Protein AF-A0A6A3BFM0-F1 (afdb_monomer)

Organism: Hibiscus syriacus (NCBI:txid106335)

InterPro domains:
  IPR005606 Sec20 [PTHR12825] (7-257)
  IPR056173 Sec20, C-terminal [PF03908] (109-200)

Foldseek 3Di:
DVVVVVVVVVVVVLVVLVVVLVVLVVVLVVLVVCLVVDPDVVSSVVSVVVSVVSVVVSVVSVVVSVVVVVVVVVVVVVVVVVVVCCVVVCPPVNVVVVVVCPPDPNVVVVVVVVVVVVVVVVVVVVVVVVVVVVVVVVVVVVVVVVVVVVVVVVVVVVVVVVVVVVVVVVVVVVVVVVVVVVVVVVVVVVVVVVVCCVVVPVVVVCVVVVVVVVCVVVVPPVVVVVCVVVPPDDDDDDDDDDDDDDDDDDDDDDDDD

Solvent-accessible surface area (backbone atoms only — not comparable to full-atom values): 14750 Å² total; per-residue (Å²): 119,64,66,66,54,52,64,59,43,51,62,52,52,52,47,54,54,49,50,53,51,51,52,52,52,52,52,51,51,49,48,66,65,48,42,78,72,52,93,45,73,69,60,34,52,54,48,49,53,51,50,53,52,53,51,51,51,52,53,52,50,52,51,50,54,50,51,53,51,50,51,53,50,52,52,49,49,54,50,54,47,52,52,47,47,53,68,71,60,44,51,79,70,49,54,60,53,52,66,67,49,62,73,79,64,46,58,62,56,47,54,50,50,51,53,50,50,52,52,51,49,49,53,52,48,52,52,51,48,55,50,49,52,52,51,49,51,54,49,51,53,52,49,51,53,50,52,51,52,50,52,52,50,51,50,52,50,53,52,50,50,52,51,49,51,53,54,50,49,57,56,48,50,57,52,50,50,53,49,50,52,52,52,51,50,50,53,50,52,50,50,52,50,48,52,48,37,69,72,65,35,57,69,54,52,49,52,50,50,54,48,48,51,49,46,60,61,66,55,60,69,57,63,67,53,58,59,65,68,70,65,80,78,78,81,92,79,81,82,90,82,85,91,82,89,82,84,82,89,84,86,84,92,84,90,84,136

pLDDT: mean 72.41, std 16.28, range [33.81, 95.69]

Secondary structure (DSSP, 8-state):
-HHHHHHHHHHHHHHHHHHHHHHHHHHHHHHHHHGGG-S-HHHHHHHHHHHHHHHHHHHHHHHHHHHHHHHHHHHHHHHHHHHHHHHHTT-HHHHHHHHHHTSSSHHHHHHHHHHHHHHHHHHHHHHHHHHHHHHHHHHHHHHHHHHHHHHHHHHHHHHHHHHHHHHHHHHHHHHHHHHHHHHHHHHHHHHHHHHHHHHHTHHHHHHHHHHHHHHHHHTTTTHHHHHHHTTSSS-----------------------

Structure (mmCIF, N/CA/C/O backbone):
data_AF-A0A6A3BFM0-F1
#
_entry.id   AF-A0A6A3BFM0-F1
#
loop_
_atom_site.group_PDB
_atom_site.id
_atom_site.type_symbol
_atom_site.label_atom_id
_atom_site.label_alt_id
_atom_site.label_comp_id
_atom_site.label_asym_id
_atom_site.label_entity_id
_atom_site.label_seq_id
_atom_site.pdbx_PDB_ins_code
_atom_site.Cartn_x
_atom_site.Cartn_y
_atom_site.Cartn_z
_atom_site.occupancy
_atom_site.B_iso_or_equiv
_atom_site.auth_seq_id
_atom_site.auth_comp_id
_atom_site.auth_asym_id
_atom_site.auth_atom_id
_atom_site.pdbx_PDB_model_num
ATOM 1 N N . MET A 1 1 ? -31.064 -19.329 18.460 1.00 45.34 1 MET A N 1
ATOM 2 C CA . MET A 1 1 ? -29.792 -19.933 17.989 1.00 45.34 1 MET A CA 1
ATOM 3 C C . MET A 1 1 ? -29.341 -19.408 16.620 1.00 45.34 1 MET A C 1
ATOM 5 O O . MET A 1 1 ? -28.158 -19.497 16.325 1.00 45.34 1 MET A O 1
ATOM 9 N N . GLU A 1 2 ? -30.223 -18.836 15.792 1.00 49.69 2 GLU A N 1
ATOM 10 C CA . GLU A 1 2 ? -29.836 -18.266 14.486 1.00 49.69 2 GLU A CA 1
ATOM 11 C C . GLU A 1 2 ? -29.019 -16.968 14.582 1.00 49.69 2 GLU A C 1
ATOM 13 O O . GLU A 1 2 ? -28.013 -16.828 13.890 1.00 49.69 2 GL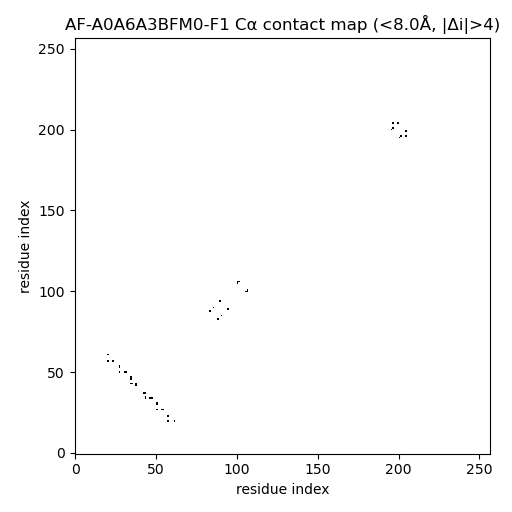U A O 1
ATOM 18 N N . GLU A 1 3 ? -29.365 -16.050 15.491 1.00 52.06 3 GLU A N 1
ATOM 19 C CA . GLU A 1 3 ? -28.641 -14.775 15.613 1.00 52.06 3 GLU A CA 1
ATOM 20 C C . GLU A 1 3 ? -27.159 -14.924 15.981 1.00 52.06 3 GLU A C 1
ATOM 22 O O . GLU A 1 3 ? -26.319 -14.171 15.493 1.00 52.06 3 GLU A O 1
ATOM 27 N N . THR A 1 4 ? -26.812 -15.887 16.838 1.00 53.50 4 THR A N 1
ATOM 28 C CA . THR A 1 4 ? -25.419 -16.135 17.238 1.00 53.50 4 THR A CA 1
ATOM 29 C C . THR A 1 4 ? -24.598 -16.716 16.087 1.00 53.50 4 THR A C 1
ATOM 31 O O . THR A 1 4 ? -23.414 -16.408 15.959 1.00 53.50 4 THR A O 1
ATOM 34 N N . LYS A 1 5 ? -25.230 -17.491 15.195 1.00 54.75 5 LYS A N 1
ATOM 35 C CA . LYS A 1 5 ? -24.604 -18.012 13.972 1.00 54.75 5 LYS A CA 1
ATOM 36 C C . LYS A 1 5 ? -24.308 -16.886 12.971 1.00 54.75 5 LYS A C 1
ATOM 38 O O . LYS A 1 5 ? -23.214 -16.855 12.414 1.00 54.75 5 LYS A O 1
ATOM 43 N N . ILE A 1 6 ? -25.232 -15.930 12.817 1.00 57.06 6 ILE A N 1
ATOM 44 C CA . ILE A 1 6 ? -25.079 -14.753 11.940 1.00 57.06 6 ILE A CA 1
ATOM 45 C C . ILE A 1 6 ? -24.033 -13.768 12.496 1.00 57.06 6 ILE A C 1
ATOM 47 O O . ILE A 1 6 ? -23.177 -13.273 11.761 1.00 57.06 6 ILE A O 1
ATOM 51 N N . LYS A 1 7 ? -24.035 -13.522 13.813 1.00 58.59 7 LYS A N 1
ATOM 52 C CA . LYS A 1 7 ? -23.045 -12.654 14.481 1.00 58.59 7 LYS A CA 1
ATOM 53 C C . LYS A 1 7 ? -21.608 -13.173 14.306 1.00 58.59 7 LYS A C 1
ATOM 55 O O . LYS A 1 7 ? -20.701 -12.369 14.118 1.00 58.59 7 LYS A O 1
ATOM 60 N N . ASN A 1 8 ? -21.409 -14.493 14.270 1.00 61.03 8 ASN A N 1
ATOM 61 C CA . ASN A 1 8 ? -20.100 -15.113 14.023 1.00 61.03 8 ASN A CA 1
ATOM 62 C C . ASN A 1 8 ? -19.710 -15.181 12.532 1.00 61.03 8 ASN A C 1
ATOM 64 O O . ASN A 1 8 ? -18.521 -15.256 12.217 1.00 61.03 8 ASN A O 1
ATOM 68 N N . SER A 1 9 ? -20.670 -15.138 11.598 1.00 69.75 9 SER A N 1
ATOM 69 C CA . SER A 1 9 ? -20.373 -15.143 10.158 1.00 69.75 9 SER A CA 1
ATOM 70 C C . SER A 1 9 ? -19.952 -13.775 9.622 1.00 69.75 9 SER A C 1
ATOM 72 O O . SER A 1 9 ? -19.162 -13.722 8.686 1.00 69.75 9 SER A O 1
ATOM 74 N N . LEU A 1 10 ? -20.418 -12.675 10.225 1.00 72.06 10 LEU A N 1
ATOM 75 C CA . LEU A 1 10 ? -20.044 -11.305 9.839 1.00 72.06 10 LEU A CA 1
ATOM 76 C C . LEU A 1 10 ? -18.526 -11.027 9.892 1.00 72.06 10 LEU A C 1
ATOM 78 O O . LEU A 1 10 ? -17.981 -10.582 8.882 1.00 72.06 10 LEU A O 1
ATOM 82 N N . PRO A 1 11 ? -17.805 -11.308 10.998 1.00 77.69 11 PRO A N 1
ATOM 83 C CA . PRO A 1 11 ? -16.360 -11.098 11.048 1.00 77.69 11 PRO A CA 1
ATOM 84 C C . PRO A 1 11 ? -15.601 -12.024 10.090 1.00 77.69 11 PRO A C 1
ATOM 86 O O . PRO A 1 11 ? -14.612 -11.599 9.501 1.00 77.69 11 PRO A O 1
ATOM 89 N N . ARG A 1 12 ? -16.089 -13.254 9.862 1.00 78.50 12 ARG A N 1
ATOM 90 C CA . ARG A 1 12 ? -15.510 -14.175 8.869 1.00 78.50 12 ARG A CA 1
ATOM 91 C C . ARG A 1 12 ? -15.682 -13.684 7.433 1.00 78.50 12 ARG A C 1
ATOM 93 O O . ARG A 1 12 ? -14.719 -13.716 6.677 1.00 78.50 12 ARG A O 1
ATOM 100 N N . LEU A 1 13 ? -16.874 -13.212 7.061 1.00 81.81 13 LEU A N 1
ATOM 101 C CA . LEU A 1 13 ? -17.112 -12.629 5.738 1.00 81.81 13 LEU A CA 1
ATOM 102 C C . LEU A 1 13 ? -16.266 -11.376 5.523 1.00 81.81 13 LEU A C 1
ATOM 104 O O . LEU A 1 13 ? -15.718 -11.187 4.443 1.00 81.81 13 LEU A O 1
ATOM 108 N N . ASN A 1 14 ? -16.144 -10.533 6.549 1.00 84.88 14 ASN A N 1
ATOM 109 C CA . ASN A 1 14 ? -15.317 -9.338 6.463 1.00 84.88 14 ASN A CA 1
ATOM 110 C C . ASN A 1 14 ? -13.828 -9.694 6.310 1.00 84.88 14 ASN A C 1
ATOM 112 O O . ASN A 1 14 ? -13.142 -9.050 5.525 1.00 84.88 14 ASN A O 1
ATOM 116 N N . GLY A 1 15 ? -13.355 -10.746 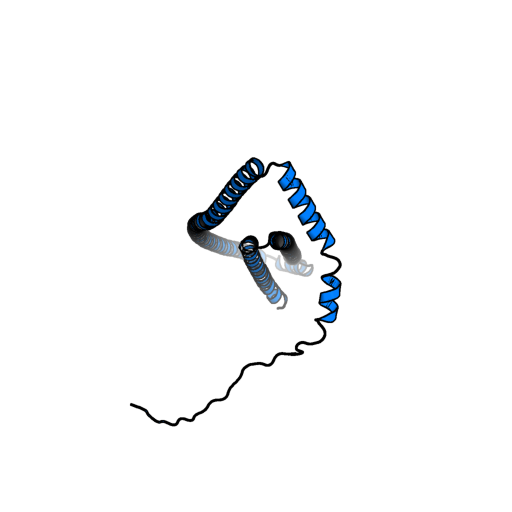6.990 1.00 83.88 15 GLY A N 1
ATOM 117 C CA . GLY A 1 15 ? -12.012 -11.303 6.794 1.00 83.88 15 GLY A CA 1
ATOM 118 C C . GLY A 1 15 ? -11.786 -11.790 5.362 1.00 83.88 15 GLY A C 1
ATOM 119 O O . GLY A 1 15 ? -10.872 -11.318 4.700 1.00 83.88 15 GLY A O 1
ATOM 120 N N . LEU A 1 16 ? -12.689 -12.619 4.826 1.00 85.62 16 LEU A N 1
ATOM 121 C CA . LEU A 1 16 ? -12.610 -13.096 3.435 1.00 85.62 16 LEU A CA 1
ATOM 122 C C . LEU A 1 16 ? -12.637 -11.952 2.409 1.00 85.62 16 LEU A C 1
ATOM 124 O O . LEU A 1 16 ? -11.912 -11.980 1.416 1.00 85.62 16 LEU A O 1
ATOM 128 N N . ALA A 1 17 ? -13.458 -10.926 2.645 1.00 83.38 17 ALA A N 1
ATOM 129 C CA . ALA A 1 17 ? -13.497 -9.741 1.793 1.00 83.38 17 ALA A CA 1
ATOM 130 C C . ALA A 1 17 ? -12.183 -8.943 1.865 1.00 83.38 17 ALA A C 1
ATOM 132 O O . ALA A 1 17 ? -11.715 -8.432 0.847 1.00 83.38 17 ALA A O 1
ATOM 133 N N . GLN A 1 18 ? -11.567 -8.849 3.046 1.00 84.69 18 GLN A N 1
ATOM 134 C CA . GLN A 1 18 ? -10.262 -8.212 3.230 1.00 84.69 18 GLN A CA 1
ATOM 135 C C . GLN A 1 18 ? -9.129 -9.009 2.572 1.00 84.69 18 GLN A C 1
ATOM 137 O O . GLN A 1 18 ? -8.278 -8.398 1.927 1.00 84.69 18 GLN A O 1
ATOM 142 N N . ASP A 1 19 ? -9.159 -10.339 2.645 1.00 87.62 19 ASP A N 1
ATOM 143 C CA . ASP A 1 19 ? -8.195 -11.220 1.977 1.00 87.62 19 ASP A CA 1
ATOM 144 C C . ASP A 1 19 ? -8.288 -11.090 0.450 1.00 87.62 19 ASP A C 1
ATOM 146 O O . ASP A 1 19 ? -7.276 -10.926 -0.234 1.00 87.62 19 ASP A O 1
ATOM 150 N N . GLY A 1 20 ? -9.510 -11.061 -0.095 1.00 83.56 20 GLY A N 1
ATOM 151 C CA . GLY A 1 20 ? -9.741 -10.811 -1.521 1.00 83.56 20 GLY A CA 1
ATOM 152 C C . GLY A 1 20 ? -9.230 -9.437 -1.971 1.00 83.56 20 GLY A C 1
ATOM 153 O O . GLY A 1 20 ? -8.596 -9.314 -3.020 1.00 83.56 20 GLY A O 1
ATOM 154 N N . LEU A 1 21 ? -9.428 -8.400 -1.151 1.00 85.50 21 LEU A N 1
ATOM 155 C CA . LEU A 1 21 ? -8.870 -7.068 -1.401 1.00 85.50 21 LEU A CA 1
ATOM 156 C C . LEU A 1 21 ? -7.337 -7.050 -1.315 1.00 85.50 21 LEU A C 1
ATOM 158 O O . LEU A 1 21 ? -6.697 -6.331 -2.084 1.00 85.50 21 LEU A O 1
ATOM 162 N N . ALA A 1 22 ? -6.734 -7.816 -0.405 1.00 84.94 22 ALA A N 1
ATOM 163 C CA . ALA A 1 22 ? -5.283 -7.945 -0.288 1.00 84.94 22 ALA A CA 1
ATOM 164 C C . ALA A 1 22 ? -4.679 -8.616 -1.530 1.00 84.94 22 ALA A C 1
ATOM 166 O O . ALA A 1 22 ? -3.709 -8.101 -2.093 1.00 84.94 22 ALA A O 1
ATOM 167 N N . LEU A 1 23 ? -5.310 -9.690 -2.014 1.00 87.19 23 LEU A N 1
ATOM 168 C CA . LEU A 1 23 ? -4.934 -10.359 -3.257 1.00 87.19 23 LEU A CA 1
ATOM 169 C C . LEU A 1 23 ? -5.019 -9.399 -4.449 1.00 87.19 23 LEU A C 1
ATOM 171 O O . LEU A 1 23 ? -4.055 -9.292 -5.206 1.00 87.19 23 LEU A O 1
ATOM 175 N N . LEU A 1 24 ? -6.108 -8.633 -4.573 1.00 85.19 24 LEU A N 1
ATOM 176 C CA . LEU A 1 24 ? -6.260 -7.619 -5.624 1.00 85.19 24 LEU A CA 1
ATOM 177 C C . LEU A 1 24 ? -5.134 -6.577 -5.608 1.00 85.19 24 LEU A C 1
ATOM 179 O O . LEU A 1 24 ? -4.591 -6.257 -6.662 1.00 85.19 24 LEU A O 1
ATOM 183 N N . ASN A 1 25 ? -4.726 -6.084 -4.433 1.00 84.44 25 ASN A N 1
ATOM 184 C CA . ASN A 1 25 ? -3.601 -5.143 -4.344 1.00 84.44 25 ASN A CA 1
ATOM 185 C C . ASN A 1 25 ? -2.274 -5.784 -4.758 1.00 84.44 25 ASN A C 1
ATOM 187 O O . ASN A 1 25 ? -1.441 -5.119 -5.367 1.00 84.44 25 ASN A O 1
ATOM 191 N N . SER A 1 26 ? -2.063 -7.059 -4.422 1.00 86.88 26 SER A N 1
ATOM 192 C CA . SER A 1 26 ? -0.851 -7.780 -4.822 1.00 86.88 26 SER A CA 1
ATOM 193 C C . SER A 1 26 ? -0.784 -7.972 -6.340 1.00 86.88 26 SER A C 1
ATOM 195 O O . SER A 1 26 ? 0.266 -7.757 -6.943 1.00 86.88 26 SER A O 1
ATOM 197 N N . LEU A 1 27 ? -1.918 -8.279 -6.981 1.00 83.12 27 LEU A N 1
ATOM 198 C CA . LEU A 1 27 ? -2.025 -8.375 -8.436 1.00 83.12 27 LEU A CA 1
ATOM 199 C C . LEU A 1 27 ? -1.795 -7.017 -9.097 1.00 83.12 27 LEU A C 1
ATOM 201 O O . LEU A 1 27 ? -1.065 -6.923 -10.077 1.00 83.12 27 LEU A O 1
ATOM 205 N N . GLN A 1 28 ? -2.380 -5.964 -8.526 1.00 83.81 28 GLN A N 1
ATOM 206 C CA . GLN A 1 28 ? -2.189 -4.596 -8.985 1.00 83.81 28 GLN A CA 1
ATOM 207 C C . GLN A 1 28 ? -0.714 -4.179 -8.902 1.00 83.81 28 GLN A C 1
ATOM 209 O O . GLN A 1 28 ? -0.193 -3.589 -9.842 1.00 83.81 28 GLN A O 1
ATOM 214 N N . PHE A 1 29 ? -0.029 -4.528 -7.811 1.00 82.19 29 PHE A N 1
ATOM 215 C CA . PHE A 1 29 ? 1.401 -4.277 -7.646 1.00 82.19 29 PHE A CA 1
ATOM 216 C C . PHE A 1 29 ? 2.246 -5.063 -8.653 1.00 82.19 29 PHE A C 1
ATOM 218 O O . PHE A 1 29 ? 3.163 -4.500 -9.242 1.00 82.19 29 PHE A O 1
ATOM 225 N N . ASN A 1 30 ? 1.921 -6.337 -8.898 1.00 83.31 30 ASN A N 1
ATOM 226 C CA . ASN A 1 30 ? 2.595 -7.130 -9.926 1.00 83.31 30 ASN A CA 1
ATOM 227 C C . ASN A 1 30 ? 2.399 -6.519 -11.318 1.00 83.31 30 ASN A C 1
ATOM 229 O O . ASN A 1 30 ? 3.370 -6.346 -12.044 1.00 83.31 30 ASN A O 1
ATOM 233 N N . LEU A 1 31 ? 1.178 -6.119 -11.679 1.00 79.19 31 LEU A N 1
ATOM 234 C CA . LEU A 1 31 ? 0.913 -5.464 -12.961 1.00 79.19 31 LEU A CA 1
ATOM 235 C C . LEU A 1 31 ? 1.664 -4.136 -13.105 1.00 79.19 31 LEU A C 1
ATOM 237 O O . LEU A 1 31 ? 2.210 -3.875 -14.170 1.00 79.19 31 LEU A O 1
ATOM 241 N N . ASP A 1 32 ? 1.772 -3.338 -12.042 1.00 80.62 32 ASP A N 1
ATOM 242 C CA . ASP A 1 32 ? 2.565 -2.098 -12.037 1.00 80.62 32 ASP A CA 1
ATOM 243 C C . ASP A 1 32 ? 4.077 -2.367 -12.217 1.00 80.62 32 ASP A C 1
ATOM 245 O O . ASP A 1 32 ? 4.815 -1.557 -12.777 1.00 80.62 32 ASP A O 1
ATOM 249 N N . LEU A 1 33 ? 4.547 -3.548 -11.798 1.00 79.62 33 LEU A N 1
ATOM 250 C CA . LEU A 1 33 ? 5.937 -3.998 -11.933 1.00 79.62 33 LEU A CA 1
ATOM 251 C C . LEU A 1 33 ? 6.233 -4.609 -13.316 1.00 79.62 33 LEU A C 1
ATOM 253 O O . LEU A 1 33 ? 7.358 -4.492 -13.811 1.00 79.62 33 LEU A O 1
ATOM 257 N N . LEU A 1 34 ? 5.240 -5.247 -13.946 1.00 76.56 34 LEU A N 1
ATOM 258 C CA . LEU A 1 34 ? 5.343 -5.840 -15.285 1.00 76.56 34 LEU A CA 1
ATOM 259 C C . LEU A 1 34 ? 5.023 -4.846 -16.413 1.00 76.56 34 LEU A C 1
ATOM 261 O O . LEU A 1 34 ? 5.582 -4.981 -17.497 1.00 76.56 34 LEU A O 1
ATOM 265 N N . ALA A 1 35 ? 4.189 -3.830 -16.174 1.00 72.31 35 ALA A N 1
ATOM 266 C CA . ALA A 1 35 ? 3.825 -2.824 -17.177 1.00 72.31 35 ALA A CA 1
ATOM 267 C C . ALA A 1 35 ? 5.033 -2.120 -17.839 1.00 72.31 35 ALA A C 1
ATOM 269 O O . ALA A 1 35 ? 4.963 -1.851 -19.034 1.00 72.31 35 ALA A O 1
ATOM 270 N N . PRO A 1 36 ? 6.157 -1.846 -17.145 1.00 70.81 36 PRO A N 1
ATOM 271 C CA . PRO A 1 36 ? 7.357 -1.273 -17.760 1.00 70.81 36 PRO A CA 1
ATOM 272 C C . PRO A 1 36 ? 8.258 -2.290 -18.478 1.00 70.81 36 PRO A C 1
ATOM 274 O O . PRO A 1 36 ? 9.231 -1.878 -19.101 1.00 70.81 36 PRO A O 1
ATOM 277 N N . GLN A 1 37 ? 8.002 -3.597 -18.342 1.00 67.75 37 GLN A N 1
ATOM 278 C CA . GLN A 1 37 ? 8.816 -4.660 -18.954 1.00 67.75 37 GLN A CA 1
ATOM 279 C C . GLN A 1 37 ? 8.360 -5.013 -20.376 1.00 67.75 37 GLN A C 1
ATOM 281 O O . GLN A 1 37 ? 8.966 -5.866 -21.021 1.00 67.75 37 GLN A O 1
ATOM 286 N N . LEU A 1 38 ? 7.297 -4.370 -20.866 1.00 69.75 38 LEU A N 1
ATOM 287 C CA . LEU A 1 38 ? 6.749 -4.625 -22.188 1.00 69.75 38 LEU A CA 1
ATOM 288 C C . LEU A 1 38 ? 7.549 -3.868 -23.270 1.00 69.75 38 LEU A C 1
ATOM 290 O O . LEU A 1 38 ? 7.799 -2.672 -23.110 1.00 69.75 38 LEU A O 1
ATOM 294 N N . PRO A 1 39 ? 7.960 -4.540 -24.361 1.00 62.56 39 PRO A N 1
ATOM 295 C CA . PRO A 1 39 ? 8.839 -3.961 -25.379 1.00 62.56 39 PRO A CA 1
ATOM 296 C C . PRO A 1 39 ? 8.161 -2.924 -26.297 1.00 62.56 39 PRO A C 1
ATOM 298 O O . PRO A 1 39 ? 8.872 -2.180 -26.973 1.00 62.56 39 PRO A O 1
ATOM 301 N N . THR A 1 40 ? 6.823 -2.836 -26.311 1.00 69.38 40 THR A N 1
ATOM 302 C CA . THR A 1 40 ? 6.045 -1.968 -27.219 1.00 69.38 40 THR A CA 1
ATOM 303 C C . THR A 1 40 ? 5.297 -0.866 -26.454 1.00 69.38 40 THR A C 1
ATOM 305 O O . THR A 1 40 ? 4.475 -1.163 -25.588 1.00 69.38 40 THR A O 1
ATOM 308 N N . ASP A 1 41 ? 5.521 0.413 -26.786 1.00 70.50 41 ASP A N 1
ATOM 309 C CA . ASP A 1 41 ? 4.961 1.569 -26.047 1.00 70.50 41 ASP A CA 1
ATOM 310 C C . ASP A 1 41 ? 3.416 1.649 -26.095 1.00 70.50 41 ASP A C 1
ATOM 312 O O . ASP A 1 41 ? 2.776 2.084 -25.135 1.00 70.50 41 ASP A O 1
ATOM 316 N N . GLU A 1 42 ? 2.790 1.145 -27.165 1.00 71.12 42 GLU A N 1
ATOM 317 C CA . GLU A 1 42 ? 1.324 1.054 -27.287 1.00 71.12 42 GLU A CA 1
ATOM 318 C C . GLU A 1 42 ? 0.717 0.054 -26.288 1.00 71.12 42 GLU A C 1
ATOM 320 O O . GLU A 1 42 ? -0.297 0.327 -25.637 1.00 71.12 42 GLU A O 1
ATOM 325 N N . GLU A 1 43 ? 1.381 -1.086 -26.089 1.00 69.62 43 GLU A N 1
ATOM 326 C CA . GLU A 1 43 ? 0.944 -2.108 -25.139 1.00 69.62 43 GLU A CA 1
ATOM 327 C C . GLU A 1 43 ? 1.110 -1.606 -23.693 1.00 69.62 43 GLU A C 1
ATOM 329 O O . GLU A 1 43 ? 0.233 -1.829 -22.854 1.00 69.62 43 GLU A O 1
ATOM 334 N N . VAL A 1 44 ? 2.160 -0.820 -23.418 1.00 73.25 44 VAL A N 1
ATOM 335 C CA . VAL A 1 44 ? 2.384 -0.153 -22.123 1.00 73.25 44 VAL A CA 1
ATOM 336 C C . VAL A 1 44 ? 1.261 0.838 -21.792 1.00 73.25 44 VAL A C 1
ATOM 338 O O . VAL A 1 44 ? 0.821 0.912 -20.640 1.00 73.25 44 VAL A O 1
ATOM 341 N N . GLN A 1 45 ? 0.766 1.602 -22.771 1.00 76.25 45 GLN A N 1
ATOM 342 C CA . GLN A 1 45 ? -0.343 2.538 -22.552 1.00 76.25 45 GLN A CA 1
ATOM 343 C C . GLN A 1 45 ? -1.668 1.812 -22.284 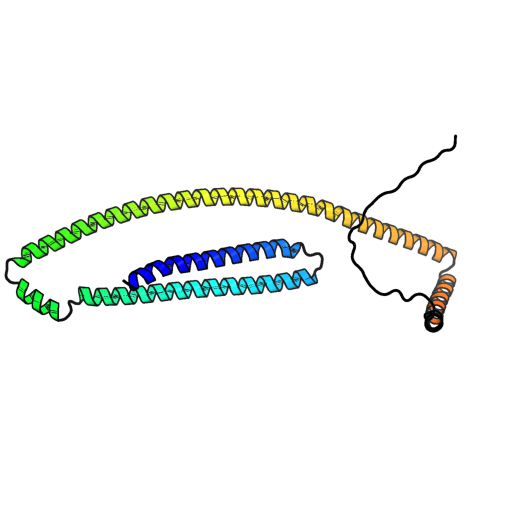1.00 76.25 45 GLN A C 1
ATOM 345 O O . GLN A 1 45 ? -2.398 2.194 -21.365 1.00 76.25 45 GLN A O 1
ATOM 350 N N . SER A 1 46 ? -1.947 0.724 -23.009 1.00 78.38 46 SER A N 1
ATOM 351 C CA . SER A 1 46 ? -3.138 -0.100 -22.765 1.00 78.38 46 SER A CA 1
ATOM 352 C C . SER A 1 46 ? -3.115 -0.758 -21.375 1.00 78.38 46 SER A C 1
ATOM 354 O O . SER A 1 46 ? -4.108 -0.713 -20.645 1.00 78.38 46 SER A O 1
ATOM 356 N N . ALA A 1 47 ? -1.954 -1.265 -20.944 1.00 76.62 47 ALA A N 1
ATOM 357 C CA . ALA A 1 47 ? -1.764 -1.855 -19.623 1.00 76.62 47 ALA A CA 1
ATOM 358 C C . ALA A 1 47 ? -1.959 -0.827 -18.496 1.00 76.62 47 ALA A C 1
ATOM 360 O O . ALA A 1 47 ? -2.577 -1.136 -17.477 1.00 76.62 47 ALA A O 1
ATOM 361 N N . LYS A 1 48 ? -1.504 0.419 -18.688 1.00 81.38 48 LYS A N 1
ATOM 362 C CA . LYS A 1 48 ? -1.738 1.525 -17.743 1.00 81.38 48 LYS A CA 1
ATOM 363 C C . LYS A 1 48 ? -3.213 1.915 -17.646 1.00 81.38 48 LYS A C 1
ATOM 365 O O . LYS A 1 48 ? -3.696 2.175 -16.546 1.00 81.38 48 LYS A O 1
ATOM 370 N N . ALA A 1 49 ? -3.938 1.933 -18.765 1.00 84.81 49 ALA A N 1
ATOM 371 C CA . ALA A 1 49 ? -5.375 2.199 -18.755 1.00 84.81 49 ALA A CA 1
ATOM 372 C C . ALA A 1 49 ? -6.130 1.114 -17.969 1.00 84.81 49 ALA A C 1
ATOM 374 O O . ALA A 1 49 ? -6.946 1.427 -17.100 1.00 84.81 49 ALA A O 1
ATOM 375 N N . ILE A 1 50 ? -5.790 -0.159 -18.198 1.00 82.62 50 ILE A N 1
ATOM 376 C CA . ILE A 1 50 ? -6.328 -1.283 -17.423 1.00 82.62 50 ILE A CA 1
ATOM 377 C C . ILE A 1 50 ? -5.969 -1.108 -15.939 1.00 82.62 50 ILE A C 1
ATOM 379 O O . ILE A 1 50 ? -6.853 -1.173 -15.088 1.00 82.62 50 ILE A O 1
ATOM 383 N N . LEU A 1 51 ? -4.725 -0.772 -15.602 1.00 84.12 51 LEU A N 1
ATOM 384 C CA . LEU A 1 51 ? -4.305 -0.551 -14.216 1.00 84.12 51 LEU A CA 1
ATOM 385 C C . LEU A 1 51 ? -5.144 0.521 -13.497 1.00 84.12 51 LEU A C 1
ATOM 387 O O . LEU A 1 51 ? -5.586 0.299 -12.368 1.00 84.12 51 LEU A O 1
ATOM 391 N N . GLU A 1 52 ? -5.405 1.659 -14.142 1.00 85.94 52 GLU A N 1
ATOM 392 C CA . GLU A 1 52 ? -6.228 2.728 -13.563 1.00 85.94 52 GLU A CA 1
ATOM 393 C C . GLU A 1 52 ? -7.701 2.309 -13.407 1.00 85.94 52 GLU A C 1
ATOM 395 O O . GLU A 1 52 ? -8.327 2.616 -12.387 1.00 85.94 52 GLU A O 1
ATOM 400 N N . THR A 1 53 ? -8.248 1.514 -14.336 1.00 88.06 53 THR A N 1
ATOM 401 C CA . THR A 1 53 ? -9.603 0.954 -14.168 1.00 88.06 53 THR A CA 1
ATOM 402 C C . THR A 1 53 ? -9.691 -0.007 -12.979 1.00 88.06 53 THR A C 1
ATOM 404 O O . THR A 1 53 ? -10.585 0.141 -12.143 1.00 88.06 53 THR A O 1
ATOM 407 N N . TRP A 1 54 ? -8.736 -0.931 -12.828 1.00 82.94 54 TRP A N 1
ATOM 408 C CA . TRP A 1 54 ? -8.685 -1.874 -11.703 1.00 82.94 54 TRP A CA 1
ATOM 409 C C . TRP A 1 54 ? -8.476 -1.162 -10.362 1.00 82.94 54 TRP A C 1
ATOM 411 O O . TRP A 1 54 ? -9.083 -1.527 -9.353 1.00 82.94 54 TRP A O 1
ATOM 421 N N . LYS A 1 55 ? -7.670 -0.097 -10.346 1.00 87.12 55 LYS A N 1
ATOM 422 C CA . LYS A 1 55 ? -7.457 0.761 -9.174 1.00 87.12 55 LYS A CA 1
ATOM 423 C C . LYS A 1 55 ? -8.745 1.447 -8.729 1.00 87.12 55 LYS A C 1
ATOM 425 O O . LYS A 1 55 ? -9.080 1.402 -7.545 1.00 87.12 55 LYS A O 1
ATOM 430 N N . SER A 1 56 ? -9.478 2.036 -9.672 1.00 87.19 56 SER A N 1
ATOM 431 C CA . SER A 1 56 ? -10.769 2.676 -9.410 1.00 87.19 56 SER A CA 1
ATOM 432 C C . SER A 1 56 ? -11.803 1.662 -8.902 1.00 87.19 56 SER A C 1
ATOM 434 O O . SER A 1 56 ? -12.460 1.890 -7.883 1.00 87.19 56 SER A O 1
ATOM 436 N N . GLN A 1 57 ? -11.869 0.478 -9.522 1.00 84.94 57 GLN A N 1
ATOM 437 C CA . GLN A 1 57 ? -12.746 -0.610 -9.079 1.00 84.94 57 GLN A CA 1
ATOM 438 C C . GLN A 1 57 ? -12.402 -1.091 -7.661 1.00 84.94 57 GLN A C 1
ATOM 440 O O . GLN A 1 57 ? -13.294 -1.177 -6.817 1.00 84.94 57 GLN A O 1
ATOM 445 N N . SER A 1 58 ? -11.122 -1.309 -7.347 1.00 84.56 58 SER A N 1
ATOM 446 C CA . SER A 1 58 ? -10.662 -1.686 -6.000 1.00 84.56 58 SER A CA 1
ATOM 447 C C . SER A 1 58 ? -11.015 -0.624 -4.949 1.00 84.56 58 SER A C 1
ATOM 449 O O . SER A 1 58 ? -11.507 -0.948 -3.865 1.00 84.56 58 SER A O 1
ATOM 451 N N . GLN A 1 59 ? -10.844 0.664 -5.270 1.00 86.62 59 GLN A N 1
ATOM 452 C CA . GLN A 1 59 ? -11.244 1.764 -4.386 1.00 86.62 59 GLN A CA 1
ATOM 453 C C . GLN A 1 59 ? -12.759 1.806 -4.159 1.00 86.62 59 GLN A C 1
ATOM 455 O O . GLN A 1 59 ? -13.202 1.932 -3.015 1.00 86.62 59 GLN A O 1
ATOM 460 N N . SER A 1 60 ? -13.556 1.643 -5.216 1.00 89.19 60 SER A N 1
ATOM 461 C CA . SER A 1 60 ? -15.017 1.605 -5.107 1.00 89.19 60 SER A CA 1
ATOM 462 C C . SER A 1 60 ? -15.500 0.427 -4.250 1.00 89.19 60 SER A C 1
ATOM 464 O O . SER A 1 60 ? -16.362 0.599 -3.385 1.00 89.19 60 SER A O 1
ATOM 466 N N . LEU A 1 61 ? -14.872 -0.747 -4.393 1.00 87.56 61 LEU A N 1
ATOM 467 C CA . LEU A 1 61 ? -15.186 -1.940 -3.613 1.00 87.56 61 LEU A CA 1
ATOM 468 C C . LEU A 1 61 ? -14.848 -1.746 -2.129 1.00 87.56 61 LEU A C 1
ATOM 470 O O . LEU A 1 61 ? -15.649 -2.102 -1.265 1.00 87.56 61 LEU A O 1
ATOM 474 N N . ARG A 1 62 ? -13.712 -1.108 -1.814 1.00 85.44 62 ARG A N 1
ATOM 475 C CA . ARG A 1 62 ? -13.339 -0.746 -0.432 1.00 85.44 62 ARG A CA 1
ATOM 476 C C . ARG A 1 62 ? -14.355 0.194 0.212 1.00 85.44 62 ARG A C 1
ATOM 478 O O . ARG A 1 62 ? -14.712 0.005 1.375 1.00 85.44 62 ARG A O 1
ATOM 485 N N . LEU A 1 63 ? -14.814 1.203 -0.527 1.00 88.62 63 LEU A N 1
ATOM 486 C CA . LEU A 1 63 ? -15.821 2.149 -0.042 1.00 88.62 63 LEU A CA 1
ATOM 487 C C . LEU A 1 63 ? -17.165 1.453 0.195 1.00 88.62 63 LEU A C 1
ATOM 489 O O . LEU A 1 63 ? -17.765 1.631 1.254 1.00 88.62 63 LEU A O 1
ATOM 493 N N . SER A 1 64 ? -17.593 0.608 -0.745 1.00 88.88 64 SER A N 1
ATOM 494 C CA . SER A 1 64 ? -18.821 -0.182 -0.627 1.00 88.88 64 SER A CA 1
ATOM 495 C C . SER A 1 64 ? -18.777 -1.125 0.581 1.00 88.88 64 SER A C 1
ATOM 497 O O . SER A 1 64 ? -19.688 -1.111 1.410 1.00 88.88 64 SER A O 1
ATOM 499 N N . LEU A 1 65 ? -17.671 -1.857 0.770 1.00 86.94 65 LEU A N 1
ATOM 500 C CA . LEU A 1 65 ? -17.481 -2.752 1.916 1.00 86.94 65 LEU A CA 1
ATOM 501 C C . LEU A 1 65 ? -17.507 -1.992 3.249 1.00 86.94 65 LEU A C 1
ATOM 503 O O . LEU A 1 65 ? -18.099 -2.462 4.224 1.00 86.94 65 LEU A O 1
ATOM 507 N N . ARG A 1 66 ? -16.880 -0.809 3.306 1.00 88.12 66 ARG A N 1
ATOM 508 C CA . ARG A 1 66 ? -16.901 0.049 4.499 1.00 88.12 66 ARG A CA 1
ATOM 509 C C . ARG A 1 66 ? -18.316 0.536 4.805 1.00 88.12 66 ARG A C 1
ATOM 511 O O . ARG A 1 66 ? -18.727 0.468 5.960 1.00 88.12 66 ARG A O 1
ATOM 518 N N . ASN A 1 67 ? -19.061 0.980 3.796 1.00 90.69 67 ASN A N 1
ATOM 519 C CA . ASN A 1 67 ? -20.445 1.425 3.960 1.00 90.69 67 ASN A CA 1
ATOM 520 C C . ASN A 1 67 ? -21.361 0.283 4.416 1.00 90.69 67 ASN A C 1
ATOM 522 O O . ASN A 1 67 ? -22.117 0.463 5.368 1.00 90.69 67 ASN A O 1
ATOM 526 N N . ALA A 1 68 ? -21.236 -0.907 3.823 1.00 87.44 68 ALA A N 1
ATOM 527 C CA . ALA A 1 68 ? -21.988 -2.092 4.233 1.00 87.44 68 ALA A CA 1
ATOM 528 C C . ALA A 1 68 ? -21.672 -2.505 5.683 1.00 87.44 68 ALA A C 1
ATOM 530 O O . ALA A 1 68 ? -22.581 -2.794 6.461 1.00 87.44 68 ALA A O 1
ATOM 531 N N . ASN A 1 69 ? -20.396 -2.463 6.087 1.00 86.12 69 ASN A N 1
ATOM 532 C CA . ASN A 1 69 ? -19.996 -2.722 7.474 1.00 86.12 69 ASN A CA 1
ATOM 533 C C . ASN A 1 69 ? -20.560 -1.682 8.453 1.00 86.12 69 ASN A C 1
ATOM 535 O O . ASN A 1 69 ? -21.019 -2.042 9.538 1.00 86.12 69 ASN A O 1
ATOM 539 N N . LEU A 1 70 ? -20.536 -0.395 8.090 1.00 89.44 70 LEU A N 1
ATOM 540 C CA . LEU A 1 70 ? -21.113 0.672 8.912 1.00 89.44 70 LEU A CA 1
ATOM 541 C C . LEU A 1 70 ? -22.626 0.495 9.063 1.00 89.44 70 LEU A C 1
ATOM 543 O O . LEU A 1 70 ? -23.130 0.536 10.181 1.00 89.44 70 LEU A O 1
ATOM 547 N N . GLN A 1 71 ? -23.328 0.199 7.970 1.00 88.62 71 GLN A N 1
ATOM 548 C CA . GLN A 1 71 ? -24.765 -0.052 7.983 1.00 88.62 71 GLN A CA 1
ATOM 549 C C . GLN A 1 71 ? -25.126 -1.283 8.826 1.00 88.62 71 GLN A C 1
ATOM 551 O O . GLN A 1 71 ? -26.062 -1.229 9.623 1.00 88.62 71 GLN A O 1
ATOM 556 N N . ALA A 1 72 ? -24.358 -2.372 8.722 1.00 83.94 72 ALA A N 1
ATOM 557 C CA . ALA A 1 72 ? -24.531 -3.549 9.570 1.00 83.94 72 ALA A CA 1
ATOM 558 C C . ALA A 1 72 ? -24.326 -3.208 11.056 1.00 83.94 72 ALA A C 1
ATOM 560 O O . ALA A 1 72 ? -25.125 -3.613 11.901 1.00 83.94 72 ALA A O 1
ATOM 561 N N . LYS A 1 73 ? -23.303 -2.408 11.380 1.00 87.25 73 LYS A N 1
ATOM 562 C CA . LYS A 1 73 ? -23.023 -1.965 12.752 1.00 87.25 73 LYS A CA 1
ATOM 563 C C . LYS A 1 73 ? -24.119 -1.052 13.302 1.00 87.25 73 LYS A C 1
ATOM 565 O O . LYS A 1 73 ? -24.497 -1.207 14.462 1.00 87.25 73 LYS A O 1
ATOM 570 N N . ASP A 1 74 ? -24.659 -0.148 12.491 1.00 89.19 74 ASP A N 1
ATOM 571 C CA . ASP A 1 74 ? -25.772 0.720 12.883 1.00 89.19 74 ASP A CA 1
ATOM 572 C C . ASP A 1 74 ? -27.077 -0.061 13.060 1.00 89.19 74 ASP A C 1
ATOM 574 O O . ASP A 1 74 ? -27.796 0.164 14.033 1.00 89.19 74 ASP A O 1
ATOM 578 N N . ASN A 1 75 ? -27.360 -1.038 12.196 1.00 87.81 75 ASN A N 1
ATOM 579 C CA . ASN A 1 75 ? -28.504 -1.938 12.360 1.00 87.81 75 ASN A CA 1
ATOM 580 C C . ASN A 1 75 ? -28.377 -2.785 13.633 1.00 87.81 75 ASN A C 1
ATOM 582 O O . ASN A 1 75 ? -29.354 -2.958 14.367 1.00 87.81 75 ASN A O 1
ATOM 586 N N . MET A 1 76 ? -27.166 -3.251 13.947 1.00 81.25 76 MET A N 1
ATOM 587 C CA . MET A 1 76 ? -26.892 -3.973 15.187 1.00 81.25 76 MET A CA 1
ATOM 588 C C . MET A 1 76 ? -27.070 -3.060 16.408 1.00 81.25 76 MET A C 1
ATOM 590 O O . MET A 1 76 ? -27.732 -3.450 17.362 1.00 81.25 76 MET A O 1
ATOM 594 N N . ARG A 1 77 ? -26.584 -1.811 16.354 1.00 85.75 77 ARG A N 1
ATOM 595 C CA . ARG A 1 77 ? -26.791 -0.804 17.411 1.00 85.75 77 ARG A CA 1
ATOM 596 C C . ARG A 1 77 ? -28.265 -0.496 17.644 1.00 85.75 77 ARG A C 1
ATOM 598 O O . ARG A 1 77 ? -28.683 -0.485 18.795 1.00 85.75 77 ARG A O 1
ATOM 605 N N . LYS A 1 78 ? -29.050 -0.294 16.582 1.00 87.62 78 LYS A N 1
ATOM 606 C CA . LYS A 1 78 ? -30.503 -0.073 16.673 1.00 87.62 78 LYS A CA 1
ATOM 607 C C . LYS A 1 78 ? -31.217 -1.274 17.291 1.00 87.62 78 LYS A C 1
ATOM 609 O O . LYS A 1 78 ? -32.105 -1.095 18.113 1.00 87.62 78 LYS 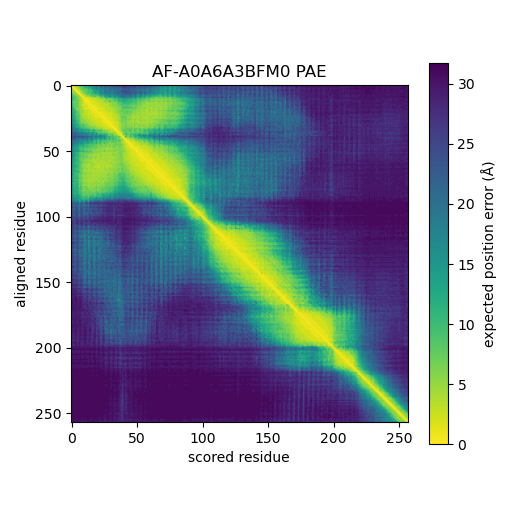A O 1
ATOM 614 N N . THR A 1 79 ? -30.820 -2.492 16.927 1.00 81.25 79 THR A N 1
ATOM 615 C CA . THR A 1 79 ? -31.386 -3.727 17.497 1.00 81.25 79 THR A CA 1
ATOM 616 C C . THR A 1 79 ? -31.045 -3.851 18.981 1.00 81.25 79 THR A C 1
ATOM 618 O O . THR A 1 79 ? -31.936 -4.024 19.802 1.00 81.25 79 THR A O 1
ATOM 621 N N . THR A 1 80 ? -29.782 -3.634 19.356 1.00 79.88 80 THR A N 1
ATOM 622 C CA . THR A 1 80 ? -29.355 -3.630 20.762 1.00 79.88 80 THR A CA 1
ATOM 623 C C . THR A 1 80 ? -29.999 -2.498 21.569 1.00 79.88 80 THR A C 1
ATOM 625 O O . THR A 1 80 ? -30.279 -2.675 22.749 1.00 79.88 80 THR A O 1
ATOM 628 N N . GLN A 1 81 ? -30.246 -1.328 20.971 1.00 80.94 81 GLN A N 1
ATOM 629 C CA . GLN A 1 81 ? -30.994 -0.245 21.617 1.00 80.94 81 GLN A CA 1
ATOM 630 C C . GLN A 1 81 ? -32.442 -0.654 21.877 1.00 80.94 81 GLN A C 1
ATOM 632 O O . GLN A 1 81 ? -32.889 -0.502 23.004 1.00 80.94 81 GLN A O 1
ATOM 637 N N . LYS A 1 82 ? -33.125 -1.268 20.905 1.00 81.38 82 LYS A N 1
ATOM 638 C CA . LYS A 1 82 ? -34.481 -1.807 21.093 1.00 81.38 82 LYS A CA 1
ATOM 639 C C . LYS A 1 82 ? -34.534 -2.885 22.178 1.00 81.38 82 LYS A C 1
ATOM 641 O O . LYS A 1 82 ? -35.433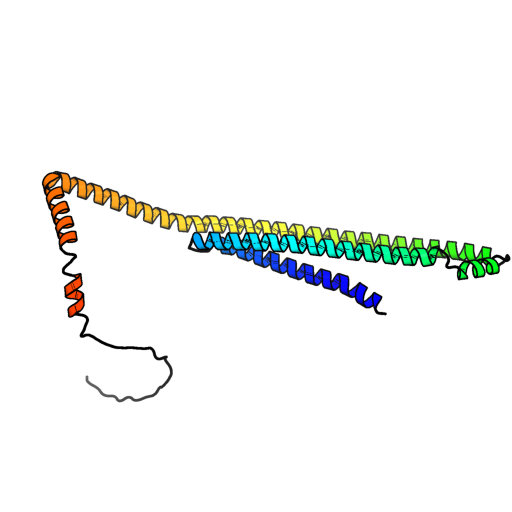 -2.868 23.007 1.00 81.38 82 LYS A O 1
ATOM 646 N N . GLU A 1 83 ? -33.558 -3.790 22.227 1.00 77.62 83 GLU A N 1
ATOM 647 C CA . GLU A 1 83 ? -33.446 -4.777 23.312 1.00 77.62 83 GLU A CA 1
ATOM 648 C C . GLU A 1 83 ? -33.231 -4.099 24.671 1.00 77.62 83 GLU A C 1
ATOM 650 O O . GLU A 1 83 ? -33.868 -4.462 25.655 1.00 77.62 83 GLU A O 1
ATOM 655 N N . ARG A 1 84 ? -32.367 -3.079 24.742 1.00 78.62 84 ARG A N 1
ATOM 656 C CA . ARG A 1 84 ? -32.157 -2.301 25.971 1.00 78.62 84 ARG A CA 1
ATOM 657 C C . ARG A 1 84 ? -33.398 -1.522 26.377 1.00 78.62 84 ARG A C 1
ATOM 659 O O . ARG A 1 84 ? -33.675 -1.461 27.562 1.00 78.62 84 ARG A O 1
ATOM 666 N N . GLU A 1 85 ? -34.139 -0.954 25.437 1.00 76.62 85 GLU A N 1
ATOM 667 C CA . GLU A 1 85 ? -35.410 -0.273 25.692 1.00 76.62 85 GLU A CA 1
ATOM 668 C C . GLU A 1 85 ? -36.473 -1.255 26.189 1.00 76.62 85 GLU A C 1
ATOM 670 O O . GLU A 1 85 ? -37.201 -0.930 27.116 1.00 76.62 85 GLU A O 1
ATOM 675 N N . LEU A 1 86 ? -36.508 -2.487 25.677 1.00 72.62 86 LEU A N 1
ATOM 676 C CA . LEU A 1 86 ? -37.382 -3.544 26.195 1.00 72.62 86 LEU A CA 1
ATOM 677 C C . LEU A 1 86 ? -36.976 -4.010 27.607 1.00 72.62 86 LEU A C 1
ATOM 679 O O . LEU A 1 86 ? -37.839 -4.293 28.436 1.00 72.62 86 LEU A O 1
ATOM 683 N N . LEU A 1 87 ? -35.673 -4.062 27.905 1.00 69.44 87 LEU A N 1
ATOM 684 C CA . LEU A 1 87 ? -35.146 -4.503 29.204 1.00 69.44 87 LEU A CA 1
ATOM 685 C C . LEU A 1 87 ? -35.160 -3.404 30.283 1.00 69.44 87 LEU A C 1
ATOM 687 O O . LEU A 1 87 ? -35.389 -3.696 31.455 1.00 69.44 87 LEU A O 1
ATOM 691 N N . LEU A 1 88 ? -34.915 -2.146 29.911 1.00 68.12 88 LEU A N 1
ATOM 692 C CA . LEU A 1 88 ? -34.920 -0.978 30.803 1.00 68.12 88 LEU A CA 1
ATOM 693 C C . LEU A 1 88 ? -36.300 -0.327 30.894 1.00 68.12 88 LEU A C 1
ATOM 695 O O . LEU A 1 88 ? -36.629 0.264 31.920 1.00 68.12 88 LEU A O 1
ATOM 699 N N . GLY A 1 89 ? -37.107 -0.447 29.840 1.00 62.78 89 GLY A N 1
ATOM 700 C CA . GLY A 1 89 ? -38.461 0.092 29.768 1.00 62.78 89 GLY A CA 1
ATOM 701 C C . GLY A 1 89 ? -39.467 -0.668 30.617 1.00 62.78 89 GLY A C 1
ATOM 702 O O . GLY A 1 89 ? -40.600 -0.216 30.709 1.00 62.78 89 GLY A O 1
ATOM 703 N N . GLY A 1 90 ? -39.063 -1.777 31.252 1.00 58.84 90 GLY A N 1
ATOM 704 C CA . GLY A 1 90 ? -39.916 -2.550 32.139 1.00 58.84 90 GLY A CA 1
ATOM 705 C C . GLY A 1 90 ? -41.266 -2.809 31.485 1.00 58.84 90 GLY A C 1
ATOM 706 O O . GLY A 1 90 ? -42.254 -2.207 31.901 1.00 58.84 90 GLY A O 1
ATOM 707 N N . GLY A 1 91 ? -41.291 -3.678 30.464 1.00 59.16 91 GLY A N 1
ATOM 708 C CA . GLY A 1 91 ? -42.514 -4.051 29.743 1.00 59.16 91 GLY A CA 1
ATOM 709 C C . GLY A 1 91 ? -43.697 -4.233 30.695 1.00 59.16 91 GLY A C 1
ATOM 710 O O . GLY A 1 91 ? -43.485 -4.654 31.833 1.00 59.16 91 GLY A O 1
ATOM 711 N N . GLU A 1 92 ? -44.904 -3.872 30.257 1.00 56.72 92 GLU A N 1
ATOM 712 C CA . GLU A 1 92 ? -46.110 -3.669 31.083 1.00 56.72 92 GLU A CA 1
ATOM 713 C C . GLU A 1 92 ? -46.287 -4.691 32.231 1.00 56.72 92 GLU A C 1
ATOM 715 O O . GLU A 1 92 ? -46.633 -4.306 33.350 1.00 56.72 92 GLU A O 1
ATOM 720 N N . GLU A 1 93 ? -45.916 -5.959 32.028 1.00 53.94 93 GLU A N 1
ATOM 721 C CA . GLU A 1 93 ? -45.901 -7.030 33.040 1.00 53.94 93 GLU A CA 1
ATOM 722 C C . GLU A 1 93 ? -44.967 -6.806 34.252 1.00 53.94 93 GLU A C 1
ATOM 724 O O . GLU A 1 93 ? -45.281 -7.171 35.389 1.00 53.94 93 GLU A O 1
ATOM 729 N N . SER A 1 94 ? -43.802 -6.196 34.054 1.00 53.34 94 SER A N 1
ATOM 730 C CA . SER A 1 94 ? -42.794 -5.993 35.103 1.00 53.34 94 SER A CA 1
ATOM 731 C C . SER A 1 94 ? -43.141 -4.845 36.058 1.00 53.34 94 SER A C 1
ATOM 733 O O . SER A 1 94 ? -42.735 -4.877 37.222 1.00 53.34 94 SER A O 1
ATOM 735 N N . THR A 1 95 ? -43.980 -3.894 35.638 1.00 57.59 95 THR A N 1
ATOM 736 C CA . THR A 1 95 ? -44.525 -2.854 36.530 1.00 57.59 95 THR A CA 1
ATOM 737 C C . THR A 1 95 ? -45.502 -3.437 37.561 1.00 57.59 95 THR A C 1
ATOM 739 O O . THR A 1 95 ? -45.494 -3.031 38.727 1.00 57.59 95 THR A O 1
ATOM 742 N N . VAL A 1 96 ? -46.270 -4.463 37.177 1.00 55.78 96 VAL A N 1
ATOM 743 C CA . VAL A 1 96 ? -47.218 -5.177 38.051 1.00 55.78 96 VAL A CA 1
ATOM 744 C C . VAL A 1 96 ? -46.481 -6.059 39.064 1.00 55.78 96 VAL A C 1
ATOM 746 O O . VAL A 1 96 ? -46.834 -6.095 40.247 1.00 55.78 96 VAL A O 1
ATOM 749 N N . ARG A 1 97 ? -45.390 -6.710 38.640 1.00 54.97 97 ARG A N 1
ATOM 750 C CA . ARG A 1 97 ? -44.536 -7.523 39.521 1.00 54.97 97 ARG A CA 1
ATOM 751 C C . ARG A 1 97 ? -43.714 -6.670 40.496 1.00 54.97 97 ARG A C 1
ATOM 753 O O . ARG A 1 97 ? -43.565 -7.044 41.659 1.00 54.97 97 ARG A O 1
ATOM 760 N N . ARG A 1 98 ? -43.242 -5.494 40.063 1.00 55.31 98 ARG A N 1
ATOM 761 C CA . ARG A 1 98 ? -42.496 -4.531 40.898 1.00 55.31 98 ARG A CA 1
ATOM 762 C C . ARG A 1 98 ? -43.365 -3.903 41.990 1.00 55.31 98 ARG A C 1
ATOM 764 O O . ARG A 1 98 ? -42.865 -3.690 43.088 1.00 55.31 98 ARG A O 1
ATOM 771 N N . ARG A 1 99 ? -44.663 -3.696 41.726 1.00 58.53 99 ARG A N 1
ATOM 772 C CA . ARG A 1 99 ? -45.639 -3.224 42.726 1.00 58.53 99 ARG A CA 1
ATOM 773 C C . ARG A 1 99 ? -45.887 -4.255 43.840 1.00 58.53 99 ARG A C 1
ATOM 775 O O . ARG A 1 99 ? -46.083 -3.865 44.983 1.00 58.53 99 ARG A O 1
ATOM 782 N N . ASN A 1 100 ? -45.818 -5.556 43.534 1.00 55.31 100 ASN A N 1
ATOM 783 C CA . ASN A 1 100 ? -46.005 -6.640 44.515 1.00 55.31 100 ASN A CA 1
ATOM 784 C C . ASN A 1 100 ? -44.743 -6.973 45.338 1.00 55.31 100 ASN A C 1
ATOM 786 O O . ASN A 1 100 ? -44.851 -7.388 46.487 1.00 55.31 100 ASN A O 1
ATOM 790 N N . LEU A 1 101 ? -43.541 -6.768 44.787 1.00 56.16 101 LEU A N 1
ATOM 791 C CA . LEU A 1 101 ? -42.261 -6.996 45.489 1.00 56.16 101 LEU A CA 1
ATOM 792 C C . LEU A 1 101 ? -41.854 -5.845 46.431 1.00 56.16 101 LEU A C 1
ATOM 794 O O . LEU A 1 101 ? -40.903 -5.977 47.201 1.00 56.16 101 LEU A O 1
ATOM 798 N N . GLN A 1 102 ? -42.566 -4.716 46.379 1.00 57.25 102 GLN A N 1
ATOM 799 C CA . GLN A 1 102 ? -42.262 -3.492 47.127 1.00 57.25 102 GLN A CA 1
ATOM 800 C C . GLN A 1 102 ? -42.668 -3.541 48.613 1.00 57.25 102 GLN A C 1
ATOM 802 O O . GLN A 1 102 ? -42.377 -2.609 49.362 1.00 57.25 102 GLN A O 1
ATOM 807 N N . THR A 1 103 ? -43.286 -4.629 49.081 1.00 58.03 103 THR A N 1
ATOM 808 C CA . THR A 1 103 ? -43.671 -4.785 50.490 1.00 58.03 103 THR A CA 1
ATOM 809 C C . THR A 1 103 ? -42.479 -5.290 51.319 1.00 58.03 103 THR A C 1
ATOM 811 O O . THR A 1 103 ? -42.308 -6.472 51.602 1.00 58.03 103 THR A O 1
ATOM 814 N N . LYS A 1 104 ? -41.634 -4.327 51.701 1.00 52.44 104 LYS A N 1
ATOM 815 C CA . LYS A 1 104 ? -40.801 -4.236 52.921 1.00 52.44 104 LYS A CA 1
ATOM 816 C C . LYS A 1 104 ? -39.619 -5.195 53.163 1.00 52.44 104 LYS A C 1
ATOM 818 O O . LYS A 1 104 ? -38.698 -4.771 53.850 1.00 52.44 104 LYS A O 1
ATOM 823 N N . ALA A 1 105 ? -39.565 -6.401 52.593 1.00 56.25 105 ALA A N 1
ATOM 824 C CA . ALA A 1 105 ? -38.400 -7.302 52.740 1.00 56.25 105 ALA A CA 1
ATOM 825 C C . ALA A 1 105 ? -37.517 -7.385 51.476 1.00 56.25 105 ALA A C 1
ATOM 827 O O . ALA A 1 105 ? -36.306 -7.561 51.568 1.00 56.25 105 ALA A O 1
ATOM 828 N N . GLY A 1 106 ? -38.101 -7.185 50.287 1.00 56.53 106 GLY A N 1
ATOM 829 C CA . GLY A 1 106 ? -37.381 -7.258 49.009 1.00 56.53 106 GLY A CA 1
ATOM 830 C C . GLY A 1 106 ? -36.524 -6.031 48.674 1.00 56.53 106 GLY A C 1
ATOM 831 O O . GLY A 1 106 ? -35.596 -6.151 47.884 1.00 56.53 106 GLY A O 1
ATOM 832 N N . MET A 1 107 ? -36.786 -4.860 49.269 1.00 57.66 107 MET A N 1
ATOM 833 C CA . MET A 1 107 ? -36.046 -3.620 48.967 1.00 57.66 107 MET A CA 1
ATOM 834 C C . MET A 1 107 ? -34.598 -3.643 49.473 1.00 57.66 107 MET A C 1
ATOM 836 O O . MET A 1 107 ? -33.710 -3.175 48.763 1.00 57.66 107 MET A O 1
ATOM 840 N N . THR A 1 108 ? -34.345 -4.221 50.650 1.00 62.34 108 THR A N 1
ATOM 841 C CA . THR A 1 108 ? -32.987 -4.335 51.204 1.00 62.34 108 THR A CA 1
ATOM 842 C C . THR A 1 108 ? -32.171 -5.369 50.427 1.00 62.34 108 THR A C 1
ATOM 844 O O . THR A 1 108 ? -31.085 -5.048 49.955 1.00 62.34 108 THR A O 1
ATOM 847 N N . SER A 1 109 ? -32.734 -6.555 50.151 1.00 61.78 109 SER A N 1
ATOM 848 C CA . SER A 1 109 ? -32.073 -7.559 49.299 1.00 61.78 109 SER A CA 1
ATOM 849 C C . SER A 1 109 ? -31.892 -7.101 47.848 1.00 61.78 109 SER A C 1
ATOM 851 O O . SER A 1 109 ? -30.894 -7.448 47.222 1.00 61.78 109 SER A O 1
ATOM 853 N N . ALA A 1 110 ? -32.811 -6.302 47.294 1.00 67.69 110 ALA A N 1
ATOM 854 C CA . ALA A 1 110 ? -32.655 -5.750 45.950 1.00 67.69 110 ALA A CA 1
ATOM 855 C C . ALA A 1 110 ? -31.522 -4.716 45.891 1.00 67.69 110 ALA A C 1
ATOM 857 O O . ALA A 1 110 ? -30.703 -4.780 44.978 1.00 67.69 110 ALA A O 1
ATOM 858 N N . ALA A 1 111 ? -31.425 -3.806 46.866 1.00 71.19 111 ALA A N 1
ATOM 859 C CA . ALA A 1 111 ? -30.323 -2.844 46.946 1.00 71.19 111 ALA A CA 1
ATOM 860 C C . ALA A 1 111 ? -28.959 -3.536 47.140 1.00 71.19 111 ALA A C 1
ATOM 862 O O . ALA A 1 111 ? -27.972 -3.146 46.511 1.00 71.19 111 ALA A O 1
ATOM 863 N N . GLU A 1 112 ? -28.919 -4.605 47.938 1.00 76.12 112 GLU A N 1
ATOM 864 C CA . GLU A 1 112 ? -27.736 -5.449 48.128 1.00 76.12 112 GLU A CA 1
ATOM 865 C C . GLU A 1 112 ? -27.336 -6.151 46.821 1.00 76.12 112 GLU A C 1
ATOM 867 O O . GLU A 1 112 ? -26.195 -6.026 46.384 1.00 76.12 112 GLU A O 1
ATOM 872 N N . SER A 1 113 ? -28.294 -6.759 46.110 1.00 76.12 113 SER A N 1
ATOM 873 C CA . SER A 1 113 ? -28.049 -7.412 44.814 1.00 76.12 113 SER A CA 1
ATOM 874 C C . SER A 1 113 ? -27.601 -6.436 43.717 1.00 76.12 113 SER A C 1
ATOM 876 O O . SER A 1 113 ? -26.743 -6.765 42.896 1.00 76.12 113 SER A O 1
ATOM 878 N N . ILE A 1 114 ? -28.130 -5.205 43.716 1.00 80.00 114 ILE A N 1
ATOM 879 C CA . ILE A 1 114 ? -27.709 -4.148 42.790 1.00 80.00 114 ILE A CA 1
ATOM 880 C C . ILE A 1 114 ? -26.270 -3.738 43.112 1.00 80.00 114 ILE A C 1
ATOM 882 O O . ILE A 1 114 ? -25.443 -3.663 42.203 1.00 80.00 114 ILE A O 1
ATOM 886 N N . THR A 1 115 ? -25.936 -3.546 44.388 1.00 84.94 115 THR A N 1
ATOM 887 C CA . THR A 1 115 ? -24.575 -3.194 44.822 1.00 84.94 115 THR A CA 1
ATOM 888 C C . THR A 1 115 ? -23.578 -4.314 44.511 1.00 84.94 115 THR A C 1
ATOM 890 O O . THR A 1 115 ? -22.474 -4.052 44.027 1.00 84.94 115 THR A O 1
ATOM 893 N N . GLU A 1 116 ? -23.980 -5.569 44.697 1.00 84.31 116 GLU A N 1
ATOM 894 C CA . GLU A 1 116 ? -23.186 -6.747 44.355 1.00 84.31 116 GLU A CA 1
ATOM 895 C C . GLU A 1 116 ? -22.975 -6.875 42.837 1.00 84.31 116 GLU A C 1
ATOM 897 O O . GLU A 1 116 ? -21.852 -7.114 42.383 1.00 84.31 116 GLU A O 1
ATOM 902 N N . SER A 1 117 ? -24.006 -6.606 42.027 1.00 84.56 117 SER A N 1
ATOM 903 C CA . SER A 1 117 ? -23.899 -6.578 40.562 1.00 84.56 117 SER A CA 1
ATOM 904 C C . SER A 1 117 ? -22.968 -5.468 40.064 1.00 84.56 117 SER A C 1
ATOM 906 O O . SER A 1 117 ? -22.175 -5.692 39.148 1.00 84.56 117 SER A O 1
ATOM 908 N N . LEU A 1 118 ? -22.982 -4.297 40.712 1.00 87.56 118 LEU A N 1
ATOM 909 C CA . LEU A 1 118 ? -22.097 -3.180 40.386 1.00 87.56 118 LEU A CA 1
ATOM 910 C C . LEU A 1 118 ? -20.647 -3.504 40.765 1.00 87.56 118 LEU A C 1
ATOM 912 O O . LEU A 1 118 ? -19.723 -3.226 39.999 1.00 87.56 118 LEU A O 1
ATOM 916 N N . ARG A 1 119 ? -20.442 -4.164 41.913 1.00 88.44 119 ARG A N 1
ATOM 917 C CA . ARG A 1 119 ? -19.129 -4.652 42.355 1.00 88.44 119 ARG A CA 1
ATOM 918 C C . ARG A 1 119 ? -18.576 -5.713 41.400 1.00 88.44 119 ARG A C 1
ATOM 920 O O . ARG A 1 119 ? -17.408 -5.627 41.018 1.00 88.44 119 ARG A O 1
ATOM 927 N N . ARG A 1 120 ? -19.411 -6.655 40.953 1.00 88.25 120 ARG A N 1
ATOM 928 C CA . ARG A 1 120 ? -19.062 -7.655 39.932 1.00 88.25 120 ARG A CA 1
ATOM 929 C C . ARG A 1 120 ? -18.752 -7.005 38.583 1.00 88.25 120 ARG A C 1
ATOM 931 O O . ARG A 1 120 ? -17.759 -7.349 37.952 1.00 88.25 120 ARG A O 1
ATOM 938 N N . SER A 1 121 ? -19.552 -6.027 38.161 1.00 88.19 121 SER A N 1
ATOM 939 C CA . SER A 1 121 ? -19.317 -5.286 36.918 1.00 88.19 121 SER A CA 1
ATOM 940 C C . SER A 1 121 ? -18.023 -4.474 36.974 1.00 88.19 121 SER A C 1
ATOM 942 O O . SER A 1 121 ? -17.318 -4.397 35.972 1.00 88.19 121 SER A O 1
ATOM 944 N N . ARG A 1 122 ? -17.665 -3.909 38.136 1.00 87.31 122 ARG A N 1
ATOM 945 C CA . ARG A 1 122 ? -16.370 -3.248 38.349 1.00 87.31 122 ARG A CA 1
ATOM 946 C C . ARG A 1 122 ? -15.214 -4.231 38.182 1.00 87.31 122 ARG A C 1
ATOM 948 O O . ARG A 1 122 ? -14.242 -3.894 37.520 1.00 87.31 122 ARG A O 1
ATOM 955 N N . GLN A 1 123 ? -15.313 -5.432 38.750 1.00 89.06 123 GLN A N 1
ATOM 956 C CA . GLN A 1 123 ? -14.274 -6.459 38.603 1.00 89.06 123 GLN A CA 1
ATOM 957 C C . GLN A 1 123 ? -14.101 -6.891 37.142 1.00 89.06 123 GLN A C 1
ATOM 959 O O . GLN A 1 123 ? -12.976 -6.934 36.655 1.00 89.06 123 GLN A O 1
ATOM 964 N N . LEU A 1 124 ? -15.203 -7.121 36.423 1.00 88.88 124 LEU A N 1
ATOM 965 C CA . LEU A 1 124 ? -15.159 -7.439 34.992 1.00 88.88 124 LEU A CA 1
ATOM 966 C C . LEU A 1 124 ? -14.587 -6.287 34.160 1.00 88.88 124 LEU A C 1
ATOM 968 O O . LEU A 1 124 ? -13.830 -6.528 33.231 1.00 88.88 124 LEU A O 1
ATOM 972 N N . MET A 1 125 ? -14.898 -5.036 34.508 1.00 86.12 125 MET A N 1
ATOM 973 C CA . MET A 1 125 ? -14.338 -3.864 33.833 1.00 86.12 125 MET A CA 1
ATOM 974 C C . MET A 1 125 ? -12.828 -3.746 34.056 1.00 86.12 125 MET A C 1
ATOM 976 O O . MET A 1 125 ? -12.105 -3.461 33.110 1.00 86.12 125 MET A O 1
ATOM 980 N N . VAL A 1 126 ? -12.341 -3.994 35.276 1.00 89.81 126 VAL A N 1
ATOM 981 C CA . VAL A 1 126 ? -10.897 -4.016 35.561 1.00 89.81 126 VAL A CA 1
ATOM 982 C C . VAL A 1 126 ? -10.216 -5.126 34.760 1.00 89.81 126 VAL A C 1
ATOM 984 O O . VAL A 1 126 ? -9.207 -4.869 34.113 1.00 89.81 126 VAL A O 1
ATOM 987 N N . GLN A 1 127 ? -10.817 -6.317 34.707 1.00 88.62 127 GLN A N 1
ATOM 988 C CA . GLN A 1 127 ? -10.307 -7.434 33.914 1.00 88.62 127 GLN A CA 1
ATOM 989 C C . GLN A 1 127 ? -10.299 -7.132 32.404 1.00 88.62 127 GLN A C 1
ATOM 991 O O . GLN A 1 127 ? -9.344 -7.475 31.712 1.00 88.62 127 GLN A O 1
ATOM 996 N N . GLU A 1 128 ? -11.337 -6.480 31.877 1.00 87.00 128 GLU A N 1
ATOM 997 C CA . GLU A 1 128 ? -11.406 -6.075 30.467 1.00 87.00 128 GLU A CA 1
ATOM 998 C C . GLU A 1 128 ? -10.370 -4.988 30.144 1.00 87.00 128 GLU A C 1
ATOM 1000 O O . GLU A 1 128 ? -9.770 -5.004 29.068 1.00 87.00 128 GLU A O 1
ATOM 1005 N N . VAL A 1 129 ? -10.111 -4.067 31.080 1.00 90.44 129 VAL A N 1
ATOM 1006 C CA . VAL A 1 129 ? -9.062 -3.048 30.942 1.00 90.44 129 VAL A CA 1
ATOM 1007 C C . VAL A 1 129 ? -7.681 -3.696 30.950 1.00 90.44 129 VAL A C 1
ATOM 1009 O O . VAL A 1 129 ? -6.910 -3.429 30.036 1.00 90.44 129 VAL A O 1
ATOM 1012 N N . GLU A 1 130 ? -7.380 -4.591 31.896 1.00 88.00 130 GLU A N 1
ATOM 1013 C CA . GLU A 1 130 ? -6.116 -5.347 31.926 1.00 88.00 130 GLU A CA 1
ATOM 1014 C C . GLU A 1 130 ? -5.923 -6.200 30.665 1.00 88.00 130 GLU A C 1
ATOM 1016 O O . GLU A 1 130 ? -4.830 -6.294 30.105 1.00 88.00 130 GLU A O 1
ATOM 1021 N N . ARG A 1 131 ? -7.005 -6.795 30.156 1.00 88.44 131 ARG A N 1
ATOM 1022 C CA . ARG A 1 131 ? -6.983 -7.532 28.890 1.00 88.44 131 ARG A CA 1
ATOM 1023 C C . ARG A 1 131 ? -6.730 -6.604 27.699 1.00 88.44 131 ARG A C 1
ATOM 1025 O O . ARG A 1 131 ? -5.981 -6.968 26.790 1.00 88.44 131 ARG A O 1
ATOM 1032 N N . SER A 1 132 ? -7.324 -5.412 27.700 1.00 85.56 132 SER A N 1
ATOM 1033 C CA . SER A 1 132 ? -7.147 -4.402 26.651 1.00 85.56 132 SER A CA 1
ATOM 1034 C C . SER A 1 132 ? -5.737 -3.818 26.653 1.00 85.56 132 SER A C 1
ATOM 1036 O O . SER A 1 132 ? -5.164 -3.648 25.581 1.00 85.56 132 SER A O 1
ATOM 1038 N N . THR A 1 133 ? -5.147 -3.558 27.822 1.00 83.69 133 THR A N 1
ATOM 1039 C CA . THR A 1 133 ? -3.761 -3.077 27.933 1.00 83.69 133 THR A CA 1
ATOM 1040 C C . THR A 1 133 ? -2.769 -4.142 27.482 1.00 83.69 133 THR A C 1
ATOM 1042 O O . THR A 1 133 ? -1.864 -3.828 26.716 1.00 83.69 133 THR A O 1
ATOM 1045 N N . ASN A 1 134 ? -2.980 -5.406 27.858 1.00 81.19 134 ASN A N 1
ATOM 1046 C CA . ASN A 1 134 ? -2.150 -6.518 27.391 1.00 81.19 134 ASN A CA 1
ATOM 1047 C C . ASN A 1 134 ? -2.247 -6.689 25.860 1.00 81.19 134 ASN A C 1
ATOM 1049 O O . ASN A 1 134 ? -1.238 -6.788 25.167 1.00 81.19 134 ASN A O 1
ATOM 1053 N N . THR A 1 135 ? -3.460 -6.600 25.302 1.00 82.06 135 THR A N 1
ATOM 1054 C CA . THR A 1 135 ? -3.669 -6.661 23.844 1.00 82.06 135 THR A CA 1
ATOM 1055 C C . THR A 1 135 ? -3.038 -5.466 23.120 1.00 82.06 135 THR A C 1
ATOM 1057 O O . THR A 1 135 ? -2.450 -5.641 22.055 1.00 82.06 135 THR A O 1
ATOM 1060 N N . LEU A 1 136 ? -3.124 -4.258 23.688 1.00 79.19 136 LEU A N 1
ATOM 1061 C CA . LEU A 1 136 ? -2.457 -3.065 23.155 1.00 79.19 136 LEU A CA 1
ATOM 1062 C C . LEU A 1 136 ? -0.937 -3.222 23.157 1.00 79.19 136 LEU A C 1
ATOM 1064 O O . LEU A 1 136 ? -0.306 -2.886 22.161 1.00 79.19 136 LEU A O 1
ATOM 1068 N N . MET A 1 137 ? -0.367 -3.786 24.223 1.00 79.19 137 MET A N 1
ATOM 1069 C CA . MET A 1 137 ? 1.066 -4.058 24.316 1.00 79.19 137 MET A CA 1
ATOM 1070 C C . MET A 1 137 ? 1.513 -5.064 23.243 1.00 79.19 137 MET A C 1
ATOM 1072 O O . MET A 1 137 ? 2.478 -4.810 22.527 1.00 79.19 137 MET A O 1
ATOM 1076 N N . THR A 1 138 ? 0.761 -6.153 23.038 1.00 83.19 138 THR A N 1
ATOM 1077 C CA . THR A 1 138 ? 1.018 -7.102 21.937 1.00 83.19 138 THR A CA 1
ATOM 1078 C C . THR A 1 138 ? 0.880 -6.442 20.557 1.00 83.19 138 THR A C 1
ATOM 1080 O O . THR A 1 138 ? 1.630 -6.755 19.628 1.00 83.19 138 THR A O 1
ATOM 1083 N N . PHE A 1 139 ? -0.071 -5.517 20.394 1.00 84.25 139 PHE A N 1
ATOM 1084 C CA . PHE A 1 139 ? -0.266 -4.780 19.144 1.00 84.25 139 PHE A CA 1
ATOM 1085 C C . PHE A 1 139 ? 0.883 -3.802 18.865 1.00 84.25 139 PHE A C 1
ATOM 1087 O O . PHE A 1 139 ? 1.327 -3.681 17.722 1.00 84.25 139 PHE A O 1
ATOM 1094 N N . GLU A 1 140 ? 1.396 -3.134 19.897 1.00 81.06 140 GLU A N 1
ATOM 1095 C CA . GLU A 1 140 ? 2.563 -2.257 19.814 1.00 81.06 140 GLU A CA 1
ATOM 1096 C C . GLU A 1 140 ? 3.822 -3.047 19.436 1.00 81.06 140 GLU A C 1
ATOM 1098 O O . GLU A 1 140 ? 4.532 -2.663 18.506 1.00 81.06 140 GLU A O 1
ATOM 1103 N N . GLU A 1 141 ? 4.039 -4.204 20.061 1.00 81.38 141 GLU A N 1
ATOM 1104 C CA . GLU A 1 141 ? 5.146 -5.106 19.736 1.00 81.38 141 GLU A CA 1
ATOM 1105 C C . GLU A 1 141 ? 5.057 -5.619 18.288 1.00 81.38 141 GLU A C 1
ATOM 1107 O O . GLU A 1 141 ? 6.025 -5.536 17.526 1.00 81.38 141 GLU A O 1
ATOM 1112 N N . SER A 1 142 ? 3.863 -6.037 17.854 1.00 81.81 142 SER A N 1
ATOM 1113 C CA . SER A 1 142 ? 3.607 -6.466 16.469 1.00 81.81 142 SER A CA 1
ATOM 1114 C C . SER A 1 142 ? 3.827 -5.331 15.462 1.00 81.81 142 SER A C 1
ATOM 1116 O O . SER A 1 142 ? 4.387 -5.542 14.385 1.00 81.81 142 SER A O 1
ATOM 1118 N N . THR A 1 143 ? 3.438 -4.104 15.818 1.00 80.75 143 THR A N 1
ATOM 1119 C CA . THR A 1 143 ? 3.680 -2.904 15.003 1.00 80.75 143 THR A CA 1
ATOM 1120 C C . THR A 1 143 ? 5.173 -2.580 14.926 1.00 80.75 143 THR A C 1
ATOM 1122 O O . THR A 1 143 ? 5.668 -2.202 13.863 1.00 80.75 143 THR A O 1
ATOM 1125 N N . GLY A 1 144 ? 5.916 -2.777 16.018 1.00 80.50 144 GLY A N 1
ATOM 1126 C CA . GLY A 1 144 ? 7.371 -2.644 16.058 1.00 80.50 144 GLY A CA 1
ATOM 1127 C C . GLY A 1 144 ? 8.075 -3.625 15.117 1.00 80.50 144 GLY A C 1
ATOM 1128 O O . GLY A 1 144 ? 8.928 -3.214 14.325 1.00 80.50 144 GLY A O 1
ATOM 1129 N N . VAL A 1 145 ? 7.671 -4.901 15.131 1.00 84.62 145 VAL A N 1
ATOM 1130 C CA . VAL A 1 145 ? 8.187 -5.928 14.208 1.00 84.62 145 VAL A CA 1
ATOM 1131 C C . VAL A 1 145 ? 7.845 -5.588 12.759 1.00 84.62 145 VAL A C 1
ATOM 1133 O O . VAL A 1 145 ? 8.721 -5.654 11.896 1.00 84.62 145 VAL A O 1
ATOM 1136 N N . LEU A 1 146 ? 6.611 -5.156 12.483 1.00 82.06 146 LEU A N 1
ATOM 1137 C CA . LEU A 1 146 ? 6.200 -4.757 11.136 1.00 82.06 146 LEU A CA 1
ATOM 1138 C C . LEU A 1 146 ? 7.008 -3.557 10.628 1.00 82.06 146 LEU A C 1
ATOM 1140 O O . LEU A 1 146 ? 7.452 -3.561 9.485 1.00 82.06 146 LEU A O 1
ATOM 1144 N N . LYS A 1 147 ? 7.265 -2.561 11.482 1.00 82.31 147 LYS A N 1
ATOM 1145 C CA . LYS A 1 147 ? 8.094 -1.395 11.148 1.00 82.31 147 LYS A CA 1
ATOM 1146 C C . LYS A 1 147 ? 9.546 -1.792 10.867 1.00 82.31 147 LYS A C 1
ATOM 1148 O O . LYS A 1 147 ? 10.163 -1.246 9.952 1.00 82.31 147 LYS A O 1
ATOM 1153 N N . LYS A 1 148 ? 10.085 -2.766 11.610 1.00 83.38 148 LYS A N 1
ATOM 1154 C CA . LYS A 1 148 ? 11.411 -3.343 11.349 1.00 83.38 148 LYS A CA 1
ATOM 1155 C C . LYS A 1 148 ? 11.440 -4.078 10.006 1.00 83.38 148 LYS A C 1
ATOM 1157 O O . LYS A 1 148 ? 12.309 -3.785 9.188 1.00 83.38 148 LYS A O 1
ATOM 1162 N N . ALA A 1 149 ? 10.454 -4.929 9.727 1.00 83.94 149 ALA A N 1
ATOM 1163 C CA . ALA A 1 149 ? 10.320 -5.613 8.440 1.00 83.94 149 ALA A CA 1
ATOM 1164 C C . ALA A 1 149 ? 10.132 -4.631 7.268 1.00 83.94 149 ALA A C 1
ATOM 1166 O O . ALA A 1 149 ? 10.726 -4.811 6.209 1.00 83.94 149 ALA A O 1
ATOM 1167 N N . GLU A 1 150 ? 9.371 -3.549 7.456 1.00 78.31 150 GLU A N 1
ATOM 1168 C CA . GLU A 1 150 ? 9.219 -2.482 6.462 1.00 78.31 150 GLU A CA 1
ATOM 1169 C C . GLU A 1 150 ? 10.554 -1.772 6.199 1.00 78.31 150 GLU A C 1
ATOM 1171 O O . GLU A 1 150 ? 10.876 -1.462 5.050 1.00 78.31 150 GLU A O 1
ATOM 1176 N N . SER A 1 151 ? 11.350 -1.523 7.245 1.00 78.00 151 SER A N 1
ATOM 1177 C CA . SER A 1 151 ? 12.676 -0.916 7.100 1.00 78.00 151 SER A CA 1
ATOM 1178 C C . SER A 1 151 ? 13.660 -1.832 6.363 1.00 78.00 151 SER A C 1
ATOM 1180 O O . SER A 1 151 ? 14.355 -1.364 5.460 1.00 78.00 151 SER A O 1
ATOM 1182 N N . GLU A 1 152 ? 13.634 -3.138 6.649 1.00 81.94 152 GLU A N 1
ATOM 1183 C CA . GLU A 1 152 ? 14.396 -4.171 5.934 1.00 81.94 152 GLU A CA 1
ATOM 1184 C C . GLU A 1 152 ? 13.978 -4.223 4.452 1.00 81.94 152 GLU A C 1
ATOM 1186 O O . GLU A 1 152 ? 14.809 -4.178 3.543 1.00 81.94 152 GLU A O 1
ATOM 1191 N N . TYR A 1 153 ? 12.666 -4.208 4.188 1.00 79.94 153 TYR A N 1
ATOM 1192 C CA . TYR A 1 153 ? 12.098 -4.222 2.840 1.00 79.94 153 TYR A CA 1
ATOM 1193 C C . TYR A 1 153 ? 12.449 -2.958 2.041 1.00 79.94 153 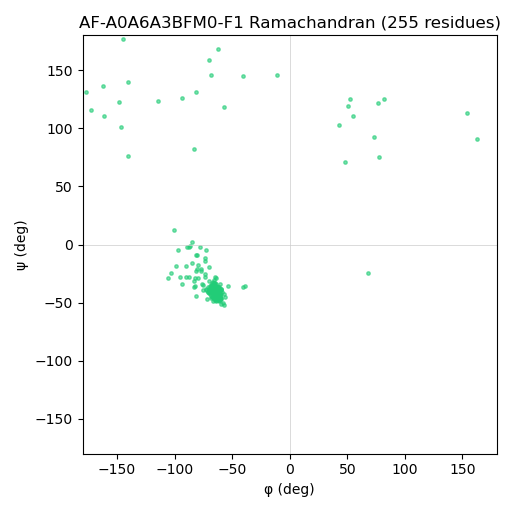TYR A C 1
ATOM 1195 O O . TYR A 1 153 ? 12.793 -3.032 0.858 1.00 79.94 153 TYR A O 1
ATOM 1203 N N . LYS A 1 154 ? 12.432 -1.779 2.678 1.00 79.19 154 LYS A N 1
ATOM 1204 C CA . LYS A 1 154 ? 12.936 -0.533 2.072 1.00 79.19 154 LYS A CA 1
ATOM 1205 C C . LYS A 1 154 ? 14.434 -0.622 1.769 1.00 79.19 154 LYS A C 1
ATOM 1207 O O . LYS A 1 154 ? 14.853 -0.143 0.713 1.00 79.19 154 LYS A O 1
ATOM 1212 N N . GLY A 1 155 ? 15.214 -1.272 2.634 1.00 79.94 155 GLY A N 1
ATOM 1213 C CA . GLY A 1 155 ? 16.620 -1.599 2.391 1.00 79.94 155 GLY A CA 1
ATOM 1214 C C . GLY A 1 155 ? 16.806 -2.439 1.124 1.00 79.94 155 GLY A C 1
ATOM 1215 O O . GLY A 1 155 ? 17.557 -2.048 0.228 1.00 79.94 155 GLY A O 1
ATOM 1216 N N . HIS A 1 156 ? 16.042 -3.523 0.975 1.00 81.12 156 HIS A N 1
ATOM 1217 C CA . HIS A 1 156 ? 16.065 -4.355 -0.234 1.00 81.12 156 HIS A CA 1
ATOM 1218 C C . HIS A 1 156 ? 15.627 -3.603 -1.493 1.00 81.12 156 HIS A C 1
ATOM 1220 O O . HIS A 1 156 ? 16.244 -3.763 -2.544 1.00 81.12 156 HIS A O 1
ATOM 1226 N N . LYS A 1 157 ? 14.619 -2.728 -1.404 1.00 74.44 157 LYS A N 1
ATOM 1227 C CA . LYS A 1 157 ? 14.196 -1.887 -2.534 1.00 74.44 157 LYS A CA 1
ATOM 1228 C C . LYS A 1 157 ? 15.293 -0.913 -2.976 1.00 74.44 157 LYS A C 1
ATOM 1230 O O . LYS A 1 157 ? 15.439 -0.678 -4.173 1.00 74.44 157 LYS A O 1
ATOM 1235 N N . SER A 1 158 ? 16.062 -0.365 -2.034 1.00 75.12 158 SER A N 1
ATOM 1236 C CA . SER A 1 158 ? 17.225 0.489 -2.318 1.00 75.12 158 SER A CA 1
ATOM 1237 C C . SER A 1 158 ? 18.343 -0.287 -3.023 1.00 75.12 158 SER A C 1
ATOM 1239 O O . SER A 1 158 ? 18.934 0.190 -3.992 1.00 75.12 158 SER A O 1
ATOM 1241 N N . LEU A 1 159 ? 18.590 -1.531 -2.602 1.00 77.94 159 LEU A N 1
ATOM 1242 C CA . LEU A 1 159 ? 19.541 -2.407 -3.289 1.00 77.94 159 LEU A CA 1
ATOM 1243 C C . LEU A 1 159 ? 19.054 -2.771 -4.698 1.00 77.94 159 LEU A C 1
ATOM 1245 O O . LEU A 1 159 ? 19.818 -2.675 -5.654 1.00 77.94 159 LEU A O 1
ATOM 1249 N N . LEU A 1 160 ? 17.773 -3.106 -4.852 1.00 80.44 160 LEU A N 1
ATOM 1250 C CA . LEU A 1 160 ? 17.182 -3.467 -6.140 1.00 80.44 160 LEU A CA 1
ATOM 1251 C C . LEU A 1 160 ? 17.137 -2.275 -7.107 1.00 80.44 160 LEU A C 1
ATOM 1253 O O . LEU A 1 160 ? 17.401 -2.446 -8.296 1.00 80.44 160 LEU A O 1
ATOM 1257 N N . SER A 1 161 ? 16.880 -1.055 -6.622 1.00 70.56 161 SER A N 1
ATOM 1258 C CA . SER A 1 161 ? 16.965 0.152 -7.454 1.00 70.56 161 SER A CA 1
ATOM 1259 C C . SER A 1 161 ? 18.400 0.423 -7.910 1.00 70.56 161 SER A C 1
ATOM 1261 O O . SER A 1 161 ? 18.611 0.776 -9.069 1.00 70.56 161 SER A O 1
ATOM 1263 N N . ARG A 1 162 ? 19.400 0.168 -7.056 1.00 71.62 162 ARG A N 1
ATOM 1264 C CA . ARG A 1 162 ? 20.817 0.247 -7.434 1.00 71.62 162 ARG A CA 1
ATOM 1265 C C . ARG A 1 162 ? 21.167 -0.774 -8.516 1.00 71.62 162 ARG A C 1
ATOM 1267 O O . ARG A 1 162 ? 21.803 -0.406 -9.501 1.00 71.62 162 ARG A O 1
ATOM 1274 N N . THR A 1 163 ? 20.686 -2.011 -8.388 1.00 76.06 163 THR A N 1
ATOM 1275 C CA . THR A 1 163 ? 20.826 -3.047 -9.424 1.00 76.06 163 THR A CA 1
ATOM 1276 C C . THR A 1 163 ? 20.139 -2.637 -10.724 1.00 76.06 163 THR A C 1
ATOM 1278 O O . THR A 1 163 ? 20.724 -2.783 -11.792 1.00 76.06 163 THR A O 1
ATOM 1281 N N . ARG A 1 164 ? 18.937 -2.048 -10.657 1.00 75.88 164 ARG A N 1
ATOM 1282 C CA . ARG A 1 164 ? 18.218 -1.535 -11.833 1.00 75.88 164 ARG A CA 1
ATOM 1283 C C . ARG A 1 164 ? 18.990 -0.421 -12.530 1.00 75.88 164 ARG A C 1
ATOM 1285 O O . ARG A 1 164 ? 19.049 -0.401 -13.754 1.00 75.88 164 ARG A O 1
ATOM 1292 N N . ASN A 1 165 ? 19.602 0.483 -11.770 1.00 73.50 165 ASN A N 1
ATOM 1293 C CA . ASN A 1 165 ? 20.435 1.536 -12.334 1.00 73.50 165 ASN A CA 1
ATOM 1294 C C . ASN A 1 165 ? 21.669 0.946 -13.031 1.00 73.50 165 ASN A C 1
ATOM 1296 O O . ASN A 1 165 ? 21.927 1.325 -14.169 1.00 73.50 165 ASN A O 1
ATOM 1300 N N . LEU A 1 166 ? 22.357 -0.029 -12.425 1.00 70.00 166 LEU A N 1
ATOM 1301 C CA . LEU A 1 166 ? 23.480 -0.736 -13.059 1.00 70.00 166 LEU A CA 1
ATOM 1302 C C . LEU A 1 166 ? 23.055 -1.486 -14.335 1.00 70.00 166 LEU A C 1
ATOM 1304 O O . LEU A 1 166 ? 23.699 -1.361 -15.377 1.00 70.00 166 LEU A O 1
ATOM 1308 N N . LEU A 1 167 ? 21.932 -2.201 -14.296 1.00 71.81 167 LEU A N 1
ATOM 1309 C CA . LEU A 1 167 ? 21.402 -2.896 -15.469 1.00 71.81 167 LEU A CA 1
ATOM 1310 C C . LEU A 1 167 ? 21.017 -1.903 -16.579 1.00 71.81 167 LEU A C 1
ATOM 1312 O O . LEU A 1 167 ? 21.344 -2.110 -17.745 1.00 71.81 167 LEU A O 1
ATOM 1316 N N . SER A 1 168 ? 20.413 -0.768 -16.212 1.00 70.00 168 SER A N 1
ATOM 1317 C CA . SER A 1 168 ? 20.090 0.301 -17.161 1.00 70.00 168 SER A CA 1
ATOM 1318 C C . SER A 1 168 ? 21.338 0.955 -17.757 1.00 70.00 168 SER A C 1
ATOM 1320 O O . SER A 1 168 ? 21.300 1.388 -18.906 1.00 70.00 168 SER A O 1
ATOM 1322 N N . THR A 1 169 ? 22.458 1.008 -17.021 1.00 72.62 169 THR A N 1
ATOM 1323 C CA . THR A 1 169 ? 23.721 1.505 -17.582 1.00 72.62 169 THR A CA 1
ATOM 1324 C C . THR A 1 169 ? 24.272 0.556 -18.638 1.00 72.62 169 THR A C 1
ATOM 1326 O O . THR A 1 169 ? 24.693 1.034 -19.686 1.00 72.62 169 THR A O 1
ATOM 1329 N N . MET A 1 170 ? 24.170 -0.765 -18.446 1.00 70.94 170 MET A N 1
ATOM 1330 C CA . MET A 1 170 ? 24.598 -1.738 -19.460 1.00 70.94 170 MET A CA 1
ATOM 1331 C C . MET A 1 170 ? 23.774 -1.636 -20.749 1.00 70.94 170 MET A C 1
ATOM 1333 O O . MET A 1 170 ? 24.345 -1.591 -21.834 1.00 70.94 170 MET A O 1
ATOM 1337 N N . GLN A 1 171 ? 22.450 -1.496 -20.642 1.00 74.81 171 GLN A N 1
ATOM 1338 C CA . GLN A 1 171 ? 21.592 -1.315 -21.818 1.00 74.81 171 GLN A CA 1
ATOM 1339 C C . GLN A 1 171 ? 21.847 0.026 -22.528 1.00 74.81 171 GLN A C 1
ATOM 1341 O O . GLN A 1 171 ? 21.819 0.103 -23.754 1.00 74.81 171 GLN A O 1
ATOM 1346 N N . ARG A 1 172 ? 22.120 1.101 -21.775 1.00 75.56 172 ARG A N 1
ATOM 1347 C CA . ARG A 1 172 ? 22.451 2.408 -22.365 1.00 75.56 172 ARG A CA 1
ATOM 1348 C C . ARG A 1 172 ? 23.773 2.386 -23.121 1.00 75.56 172 ARG A C 1
ATOM 1350 O O . ARG A 1 172 ? 23.870 3.077 -24.128 1.00 75.56 172 ARG A O 1
ATOM 1357 N N . HIS A 1 173 ? 24.759 1.613 -22.667 1.00 79.06 173 HIS A N 1
ATOM 1358 C CA . HIS A 1 173 ? 26.022 1.465 -23.388 1.00 79.06 173 HIS A CA 1
ATOM 1359 C C . HIS A 1 173 ? 25.818 0.850 -24.775 1.00 79.06 173 HIS A C 1
ATOM 1361 O O . HIS A 1 173 ? 26.342 1.399 -25.736 1.00 79.06 173 HIS A O 1
ATOM 1367 N N . ASP A 1 174 ? 24.999 -0.197 -24.892 1.00 83.50 174 ASP A N 1
ATOM 1368 C CA . ASP A 1 174 ? 24.690 -0.830 -26.183 1.00 83.50 174 ASP A CA 1
ATOM 1369 C C . ASP A 1 174 ? 23.956 0.132 -27.140 1.00 83.50 174 ASP A C 1
ATOM 1371 O O . ASP A 1 174 ? 24.300 0.264 -28.314 1.00 83.50 174 ASP A O 1
ATOM 1375 N N . VAL A 1 175 ? 22.996 0.911 -26.624 1.00 81.06 175 VAL A N 1
ATOM 1376 C CA . VAL A 1 175 ? 22.287 1.922 -27.429 1.00 81.06 175 VAL A CA 1
ATOM 1377 C C . VAL A 1 175 ? 23.220 3.053 -27.869 1.00 81.06 175 VAL A C 1
ATOM 1379 O O . VAL A 1 175 ? 23.176 3.459 -29.029 1.00 81.06 175 VAL A O 1
ATOM 1382 N N . ILE A 1 176 ? 24.057 3.574 -26.966 1.00 88.56 176 ILE A N 1
ATOM 1383 C CA . ILE A 1 176 ? 25.008 4.647 -27.285 1.00 88.56 176 ILE A CA 1
ATOM 1384 C C . ILE A 1 176 ? 26.034 4.159 -28.308 1.00 88.56 176 ILE A C 1
ATOM 1386 O O . ILE A 1 176 ? 26.306 4.886 -29.260 1.00 88.56 176 ILE A O 1
ATOM 1390 N N . ASP A 1 177 ? 26.555 2.941 -28.161 1.00 89.81 177 ASP A N 1
ATOM 1391 C CA . ASP A 1 177 ? 27.491 2.353 -29.121 1.00 89.81 177 ASP A CA 1
ATOM 1392 C C . ASP A 1 177 ? 26.852 2.225 -30.509 1.00 89.81 177 ASP A C 1
ATOM 1394 O O . ASP A 1 177 ? 27.394 2.702 -31.508 1.00 89.81 177 ASP A O 1
ATOM 1398 N N . ARG A 1 178 ? 25.612 1.726 -30.570 1.00 92.31 178 ARG A N 1
ATOM 1399 C CA . ARG A 1 178 ? 24.851 1.644 -31.821 1.00 92.31 178 ARG A CA 1
ATOM 1400 C C . ARG A 1 178 ? 24.624 3.014 -32.461 1.00 92.31 178 ARG A C 1
ATOM 1402 O O . ARG A 1 178 ? 24.738 3.146 -33.679 1.00 92.31 178 ARG A O 1
ATOM 1409 N N . VAL A 1 179 ? 24.330 4.042 -31.665 1.00 92.38 179 VAL A N 1
ATOM 1410 C CA . VAL A 1 179 ? 24.183 5.424 -32.152 1.00 92.38 179 VAL A CA 1
ATOM 1411 C C . VAL A 1 179 ? 25.518 5.971 -32.659 1.00 92.38 179 VAL A C 1
ATOM 1413 O O . VAL A 1 179 ? 25.544 6.575 -33.729 1.00 92.38 179 VAL A O 1
ATOM 1416 N N . ILE A 1 180 ? 26.626 5.733 -31.951 1.00 93.12 180 ILE A N 1
ATOM 1417 C CA . ILE A 1 180 ? 27.970 6.150 -32.377 1.00 93.12 180 ILE A CA 1
ATOM 1418 C C . ILE A 1 180 ? 28.339 5.493 -33.711 1.00 93.12 180 ILE A C 1
ATOM 1420 O O . ILE A 1 180 ? 28.816 6.188 -34.609 1.00 93.12 180 ILE A O 1
ATOM 1424 N N . LEU A 1 181 ? 28.057 4.197 -33.886 1.00 94.25 181 LEU A N 1
ATOM 1425 C CA . LEU A 1 181 ? 28.275 3.495 -35.154 1.00 94.25 181 LEU A CA 1
ATOM 1426 C C . LEU A 1 181 ? 27.450 4.103 -36.296 1.00 94.25 181 LEU A C 1
ATOM 1428 O O . LEU A 1 181 ? 27.989 4.347 -37.377 1.00 94.25 181 LEU A O 1
ATOM 1432 N N . VAL A 1 182 ? 26.168 4.404 -36.064 1.00 94.75 182 VAL A N 1
ATOM 1433 C CA . VAL A 1 182 ? 25.298 5.032 -37.075 1.00 94.75 182 VAL A CA 1
ATOM 1434 C C . VAL A 1 182 ? 25.784 6.437 -37.432 1.00 94.75 182 VAL A C 1
ATOM 1436 O O . VAL A 1 182 ? 25.867 6.774 -38.611 1.00 94.75 182 VAL A O 1
ATOM 1439 N N . VAL A 1 183 ? 26.145 7.256 -36.442 1.00 95.69 183 VAL A N 1
ATOM 1440 C CA . VAL A 1 183 ? 26.660 8.616 -36.669 1.00 95.69 183 VAL A CA 1
ATOM 1441 C C . VAL A 1 183 ? 27.996 8.578 -37.414 1.00 95.69 183 VAL A C 1
ATOM 1443 O O . VAL A 1 183 ? 28.178 9.327 -38.374 1.00 95.69 183 VAL A O 1
ATOM 1446 N N . GLY A 1 184 ? 28.906 7.678 -37.034 1.00 95.06 184 GLY A N 1
ATOM 1447 C CA . GLY A 1 184 ? 30.177 7.470 -37.728 1.00 95.06 184 GLY A CA 1
ATOM 1448 C C . GLY A 1 184 ? 29.978 7.045 -39.184 1.00 95.06 184 GLY A C 1
ATOM 1449 O O . GLY A 1 184 ? 30.589 7.621 -40.086 1.00 95.06 184 GLY A O 1
ATOM 1450 N N . PHE A 1 185 ? 29.062 6.104 -39.435 1.00 95.56 185 PHE A N 1
ATOM 1451 C CA . PHE A 1 185 ? 28.699 5.679 -40.786 1.00 95.56 185 PHE A CA 1
ATOM 1452 C C . PHE A 1 185 ? 28.082 6.816 -41.610 1.00 95.56 185 PHE A C 1
ATOM 1454 O O . PHE A 1 185 ? 28.437 6.990 -42.776 1.00 95.56 185 PHE A O 1
ATOM 1461 N N . LEU A 1 186 ? 27.204 7.630 -41.015 1.00 95.56 186 LEU A N 1
ATOM 1462 C CA . LEU A 1 186 ? 26.607 8.785 -41.687 1.00 95.56 186 LEU A CA 1
ATOM 1463 C C . LEU A 1 186 ? 27.662 9.824 -42.071 1.00 95.56 186 LEU A C 1
ATOM 1465 O O . LEU A 1 186 ? 27.667 10.268 -43.217 1.00 95.56 186 LEU A O 1
ATOM 1469 N N . LEU A 1 187 ? 28.578 10.178 -41.165 1.00 94.62 187 LEU A N 1
ATOM 1470 C CA . LEU A 1 187 ? 29.669 11.110 -41.467 1.00 94.62 187 LEU A CA 1
ATOM 1471 C C . LEU A 1 187 ? 30.599 10.566 -42.553 1.00 94.62 187 LEU A C 1
ATOM 1473 O O . LEU A 1 187 ? 30.968 11.305 -43.468 1.00 94.62 187 LEU A O 1
ATOM 1477 N N . PHE A 1 188 ? 30.932 9.274 -42.500 1.00 94.94 188 PHE A N 1
ATOM 1478 C CA . PHE A 1 188 ? 31.716 8.614 -43.540 1.00 94.94 188 PHE A CA 1
ATOM 1479 C C . PHE A 1 188 ? 30.998 8.647 -44.892 1.00 94.94 188 PHE A C 1
ATOM 1481 O O . PHE A 1 188 ? 31.575 9.077 -45.891 1.00 94.94 188 PHE A O 1
ATOM 1488 N N . SER A 1 189 ? 29.716 8.278 -44.926 1.00 92.88 189 SER A N 1
ATOM 1489 C CA . SER A 1 189 ? 28.890 8.351 -46.131 1.00 92.88 189 SER A CA 1
ATOM 1490 C C . SER A 1 189 ? 28.820 9.778 -46.672 1.00 92.88 189 SER A C 1
ATOM 1492 O O . SER A 1 189 ? 28.903 9.979 -47.881 1.00 92.88 189 SER A O 1
ATOM 1494 N N . PHE A 1 190 ? 28.699 10.784 -45.804 1.00 93.44 190 PHE A N 1
ATOM 1495 C CA . PHE A 1 190 ? 28.671 12.190 -46.198 1.00 93.44 190 PHE A CA 1
ATOM 1496 C C . PHE A 1 190 ? 30.010 12.639 -46.792 1.00 93.44 190 PHE A C 1
ATOM 1498 O O . PHE A 1 190 ? 30.030 13.323 -47.814 1.00 93.44 190 PHE A O 1
ATOM 1505 N N . ALA A 1 191 ? 31.131 12.208 -46.209 1.00 92.06 191 ALA A N 1
ATOM 1506 C CA . ALA A 1 191 ? 32.467 12.473 -46.733 1.00 92.06 191 ALA A CA 1
ATOM 1507 C C . ALA A 1 191 ? 32.685 11.807 -48.101 1.00 92.06 191 ALA A C 1
ATOM 1509 O O . ALA A 1 191 ? 33.168 12.455 -49.030 1.00 92.06 191 ALA A O 1
ATOM 1510 N N . VAL A 1 192 ? 32.273 10.546 -48.266 1.00 90.44 192 VAL A N 1
ATOM 1511 C CA . VAL A 1 192 ? 32.321 9.841 -49.556 1.00 90.44 192 VAL A CA 1
ATOM 1512 C C . VAL A 1 192 ? 31.450 10.556 -50.590 1.00 90.44 192 VAL A C 1
ATOM 1514 O O . VAL A 1 192 ? 31.926 10.854 -51.686 1.00 90.44 192 VAL A O 1
ATOM 1517 N N . LEU A 1 193 ? 30.209 10.911 -50.241 1.00 86.00 193 LEU A N 1
ATOM 1518 C CA . LEU A 1 193 ? 29.316 11.686 -51.109 1.00 86.00 193 LEU A CA 1
ATOM 1519 C C . LEU A 1 193 ? 29.906 13.052 -51.466 1.00 86.00 193 LEU A C 1
ATOM 1521 O O . LEU A 1 193 ? 29.779 13.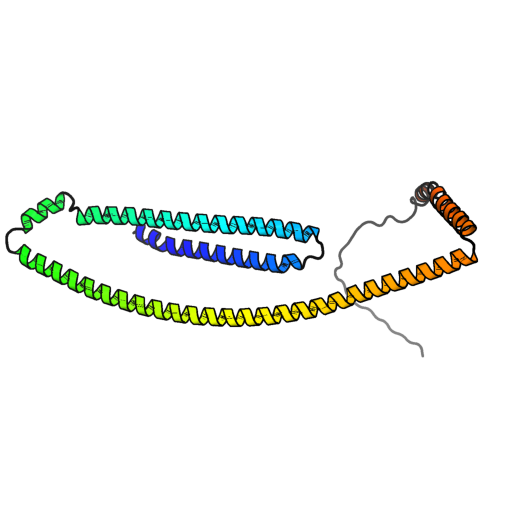476 -52.614 1.00 86.00 193 LEU A O 1
ATOM 1525 N N . TYR A 1 194 ? 30.577 13.728 -50.531 1.00 87.44 194 TYR A N 1
ATOM 1526 C CA . TYR A 1 194 ? 31.265 14.993 -50.782 1.00 87.44 194 TYR A CA 1
ATOM 1527 C C . TYR A 1 194 ? 32.409 14.815 -51.784 1.00 87.44 194 TYR A C 1
ATOM 1529 O O . TYR A 1 194 ? 32.482 15.555 -52.766 1.00 87.44 194 TYR A O 1
ATOM 1537 N N . VAL A 1 195 ? 33.268 13.808 -51.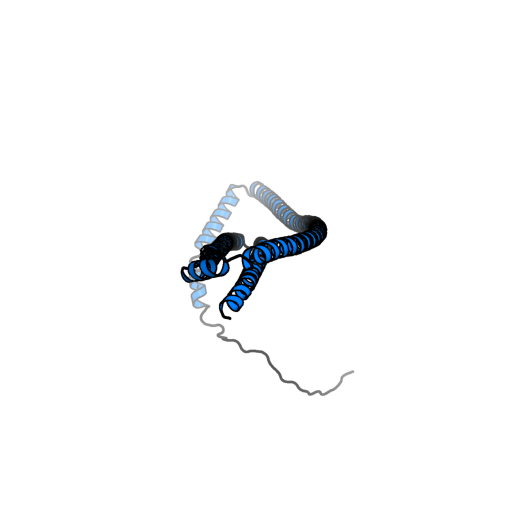589 1.00 86.25 195 VAL A N 1
ATOM 1538 C CA . VAL A 1 195 ? 34.373 13.505 -52.509 1.00 86.25 195 VAL A CA 1
ATOM 1539 C C . VAL A 1 195 ? 33.833 13.174 -53.897 1.00 86.25 195 VAL A C 1
ATOM 1541 O O . VAL A 1 195 ? 34.298 13.760 -54.872 1.00 86.25 195 VAL A O 1
ATOM 1544 N N . VAL A 1 196 ? 32.819 12.310 -54.000 1.00 82.31 196 VAL A N 1
ATOM 1545 C CA . VAL A 1 196 ? 32.171 11.954 -55.273 1.00 82.31 196 VAL A CA 1
ATOM 1546 C C . VAL A 1 196 ? 31.542 13.184 -55.927 1.00 82.31 196 VAL A C 1
ATOM 1548 O O . VAL A 1 196 ? 31.782 13.429 -57.107 1.00 82.31 196 VAL A O 1
ATOM 1551 N N . SER A 1 197 ? 30.809 14.009 -55.177 1.00 79.31 197 SER A N 1
ATOM 1552 C CA . SER A 1 197 ? 30.178 15.236 -55.689 1.00 79.31 197 SER A CA 1
ATOM 1553 C C . SER A 1 197 ? 31.205 16.254 -56.187 1.00 79.31 197 SER A C 1
ATOM 1555 O O . SER A 1 197 ? 30.985 16.903 -57.212 1.00 79.31 197 SER A O 1
ATOM 1557 N N . LYS A 1 198 ? 32.353 16.358 -55.506 1.00 79.88 198 LYS A N 1
ATOM 1558 C CA . LYS A 1 198 ? 33.474 17.217 -55.901 1.00 79.88 198 LYS A CA 1
ATOM 1559 C C . LYS A 1 198 ? 34.224 16.676 -57.123 1.00 79.88 198 LYS A C 1
ATOM 1561 O O . LYS A 1 198 ? 34.634 17.464 -57.967 1.00 79.88 198 LYS A O 1
ATOM 1566 N N . ARG A 1 199 ? 34.402 15.353 -57.238 1.00 73.31 199 ARG A N 1
ATOM 1567 C CA . ARG A 1 199 ? 35.157 14.699 -58.329 1.00 73.31 199 ARG A CA 1
ATOM 1568 C C . ARG A 1 199 ? 34.356 14.512 -59.615 1.00 73.31 199 ARG A C 1
ATOM 1570 O O . ARG A 1 199 ? 34.895 14.743 -60.689 1.00 73.31 199 ARG A O 1
ATOM 1577 N N . ILE A 1 200 ? 33.108 14.058 -59.518 1.00 64.88 200 ILE A N 1
ATOM 1578 C CA . ILE A 1 200 ? 32.238 13.777 -60.674 1.00 64.88 200 ILE A CA 1
ATOM 1579 C C . ILE A 1 200 ? 31.511 15.051 -61.140 1.00 64.88 200 ILE A C 1
ATOM 1581 O O . ILE A 1 200 ? 31.030 15.114 -62.271 1.00 64.88 200 ILE A O 1
ATOM 1585 N N . GLY A 1 201 ? 31.480 16.093 -60.304 1.00 61.12 201 GLY A N 1
ATOM 1586 C CA . GLY A 1 201 ? 30.736 17.318 -60.558 1.00 61.12 201 GLY A CA 1
ATOM 1587 C C . GLY A 1 201 ? 29.250 17.091 -60.297 1.00 61.12 201 GLY A C 1
ATOM 1588 O O . GLY A 1 201 ? 28.614 16.234 -60.915 1.00 61.12 201 GLY A O 1
ATOM 1589 N N . ILE A 1 202 ? 28.686 17.884 -59.384 1.00 63.88 202 ILE A N 1
ATOM 1590 C CA . ILE A 1 202 ? 27.276 17.847 -58.953 1.00 63.88 202 ILE A CA 1
ATOM 1591 C C . ILE A 1 202 ? 26.283 17.628 -60.116 1.00 63.88 202 ILE A C 1
ATOM 1593 O O . ILE A 1 202 ? 25.326 16.871 -59.979 1.00 63.88 202 ILE A O 1
ATOM 1597 N N . LEU A 1 203 ? 26.550 18.203 -61.294 1.00 62.41 203 LEU A N 1
ATOM 1598 C CA . LEU A 1 203 ? 25.716 18.097 -62.497 1.00 62.41 203 LEU A CA 1
ATOM 1599 C C . LEU A 1 203 ? 25.635 16.690 -63.119 1.00 62.41 203 LEU A C 1
ATOM 1601 O O . LEU A 1 203 ? 24.567 16.294 -63.591 1.00 62.41 203 LEU A O 1
ATOM 1605 N N . LYS A 1 204 ? 26.733 15.922 -63.151 1.00 66.44 204 LYS A N 1
ATOM 1606 C CA . LYS A 1 204 ? 26.724 14.549 -63.696 1.00 66.44 204 LYS A CA 1
ATOM 1607 C C . LYS A 1 204 ? 26.065 13.589 -62.717 1.00 66.44 204 LYS A C 1
ATOM 1609 O O . LYS A 1 204 ? 25.287 12.745 -63.144 1.00 66.44 204 LYS A O 1
ATOM 1614 N N . LEU A 1 205 ? 26.312 13.770 -61.420 1.00 66.38 205 LEU A N 1
ATOM 1615 C CA . LEU A 1 205 ? 25.707 12.949 -60.377 1.00 66.38 205 LEU A CA 1
ATOM 1616 C C . LEU A 1 205 ? 24.191 13.167 -60.303 1.00 66.38 205 LEU A C 1
ATOM 1618 O O . LEU A 1 205 ? 23.453 12.190 -60.255 1.00 66.38 205 LEU A O 1
ATOM 1622 N N . GLN A 1 206 ? 23.712 14.414 -60.404 1.00 68.94 206 GLN A N 1
ATOM 1623 C CA . GLN A 1 206 ? 22.274 14.675 -60.504 1.00 68.94 206 GLN A CA 1
ATOM 1624 C C . GLN A 1 206 ? 21.661 14.055 -61.760 1.00 68.94 206 GLN A C 1
ATOM 1626 O O . GLN A 1 206 ? 20.641 13.390 -61.652 1.00 68.94 206 GLN A O 1
ATOM 1631 N N . ARG A 1 207 ? 22.293 14.165 -62.938 1.00 70.88 207 ARG A N 1
ATOM 1632 C CA . ARG A 1 207 ? 21.783 13.489 -64.146 1.00 70.88 207 ARG A CA 1
ATOM 1633 C C . ARG A 1 207 ? 21.743 11.971 -63.999 1.00 70.88 207 ARG A C 1
ATOM 1635 O O . ARG A 1 207 ? 20.750 11.379 -64.397 1.00 70.88 207 ARG A O 1
ATOM 1642 N N . THR A 1 208 ? 22.767 11.349 -63.419 1.00 71.56 208 THR A N 1
ATOM 1643 C CA . THR A 1 208 ? 22.807 9.893 -63.224 1.00 71.56 208 THR A CA 1
ATOM 1644 C C . THR A 1 208 ? 21.819 9.434 -62.156 1.00 71.56 208 THR A C 1
ATOM 1646 O O . THR A 1 208 ? 21.137 8.444 -62.378 1.00 71.56 208 THR A O 1
ATOM 1649 N N . ILE A 1 209 ? 21.669 10.155 -61.039 1.00 73.44 209 ILE A N 1
ATOM 1650 C CA . ILE A 1 209 ? 20.682 9.836 -59.996 1.00 73.44 209 ILE A CA 1
ATOM 1651 C C . ILE A 1 209 ? 19.265 10.071 -60.519 1.00 73.44 209 ILE A C 1
ATOM 1653 O O . ILE A 1 209 ? 18.425 9.196 -60.379 1.00 73.44 209 ILE A O 1
ATOM 1657 N N . THR A 1 210 ? 18.979 11.194 -61.181 1.00 75.19 210 THR A N 1
ATOM 1658 C CA . THR A 1 210 ? 17.665 11.438 -61.793 1.00 75.19 210 THR A CA 1
ATOM 1659 C C . THR A 1 210 ? 17.381 10.435 -62.910 1.00 75.19 210 THR A C 1
ATOM 1661 O O . THR A 1 210 ? 16.250 9.975 -63.016 1.00 75.19 210 THR A O 1
ATOM 1664 N N . ALA A 1 211 ? 18.377 10.025 -63.703 1.00 75.06 211 ALA A N 1
ATOM 1665 C CA . ALA A 1 211 ? 18.220 8.968 -64.702 1.00 75.06 211 ALA A CA 1
ATOM 1666 C C . ALA A 1 211 ? 18.029 7.586 -64.066 1.00 75.06 211 ALA A C 1
ATOM 1668 O O . ALA A 1 211 ? 17.209 6.828 -64.560 1.00 75.06 211 ALA A O 1
ATOM 1669 N N . ALA A 1 212 ? 18.710 7.266 -62.964 1.00 76.12 212 ALA A N 1
ATOM 1670 C CA . ALA A 1 212 ? 18.576 5.998 -62.247 1.00 76.12 212 ALA A CA 1
ATOM 1671 C C . ALA A 1 212 ? 17.278 5.921 -61.434 1.00 76.12 212 ALA A C 1
ATOM 1673 O O . ALA A 1 212 ? 16.662 4.867 -61.385 1.00 76.12 212 ALA A O 1
ATOM 1674 N N . ILE A 1 213 ? 16.807 7.028 -60.857 1.00 77.44 213 ILE A N 1
ATOM 1675 C CA . ILE A 1 213 ? 15.482 7.129 -60.232 1.00 77.44 213 ILE A CA 1
ATOM 1676 C C . ILE A 1 213 ? 14.408 7.066 -61.315 1.00 77.44 213 ILE A C 1
ATOM 1678 O O . ILE A 1 213 ? 13.430 6.351 -61.147 1.00 77.44 213 ILE A O 1
ATOM 1682 N N . ARG A 1 214 ? 14.585 7.745 -62.457 1.00 75.75 214 ARG A N 1
ATOM 1683 C CA . ARG A 1 214 ? 13.646 7.668 -63.584 1.00 75.75 214 ARG A CA 1
ATOM 1684 C C . ARG A 1 214 ? 13.653 6.291 -64.239 1.00 75.75 214 ARG A C 1
ATOM 1686 O O . ARG A 1 214 ? 12.588 5.841 -64.616 1.00 75.75 214 ARG A O 1
ATOM 1693 N N . ALA A 1 215 ? 14.788 5.601 -64.321 1.00 69.38 215 ALA A N 1
ATOM 1694 C CA . ALA A 1 215 ? 14.890 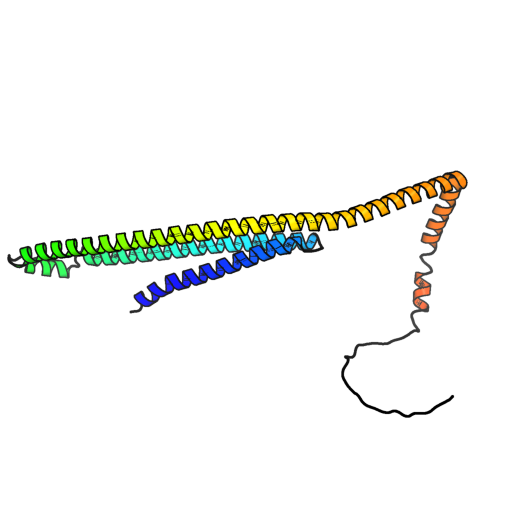4.222 -64.801 1.00 69.38 215 ALA A CA 1
ATOM 1695 C C . ALA A 1 215 ? 14.398 3.209 -63.755 1.00 69.38 215 ALA A C 1
ATOM 1697 O O . ALA A 1 215 ? 13.770 2.224 -64.114 1.00 69.38 215 ALA A O 1
ATOM 1698 N N . GLY A 1 216 ? 14.601 3.469 -62.463 1.00 66.69 216 GLY A N 1
ATOM 1699 C CA . GLY A 1 216 ? 14.071 2.672 -61.354 1.00 66.69 216 GLY A CA 1
ATOM 1700 C C . GLY A 1 216 ? 12.564 2.859 -61.143 1.00 66.69 216 GLY A C 1
ATOM 1701 O O . GLY A 1 216 ? 11.888 1.930 -60.710 1.00 66.69 216 GLY A O 1
ATOM 1702 N N . MET A 1 217 ? 12.020 4.027 -61.502 1.00 57.84 217 MET A N 1
ATOM 1703 C CA . MET A 1 217 ? 10.579 4.287 -61.586 1.00 57.84 217 MET A CA 1
ATOM 1704 C C . MET A 1 217 ? 9.978 3.810 -62.918 1.00 57.84 217 MET A C 1
ATOM 1706 O O . MET A 1 217 ? 8.870 3.287 -62.919 1.00 57.84 217 MET A O 1
ATOM 1710 N N . ALA A 1 218 ? 10.695 3.922 -64.043 1.00 50.91 218 ALA A N 1
ATOM 1711 C CA . ALA A 1 218 ? 10.245 3.438 -65.355 1.00 50.91 218 ALA A CA 1
ATOM 1712 C C . ALA A 1 218 ? 10.431 1.922 -65.548 1.00 50.91 218 ALA A C 1
ATOM 1714 O O . ALA A 1 218 ? 9.795 1.342 -66.418 1.00 50.91 218 ALA A O 1
ATOM 1715 N N . GLY A 1 219 ? 11.259 1.267 -64.731 1.00 49.56 219 GLY A N 1
ATOM 1716 C CA . GLY A 1 219 ? 11.470 -0.184 -64.729 1.00 49.56 219 GLY A CA 1
ATOM 1717 C C . GLY A 1 219 ? 10.455 -0.967 -63.891 1.00 49.56 219 GLY A C 1
ATOM 1718 O O . GLY A 1 219 ? 10.564 -2.185 -63.781 1.00 49.56 219 GLY A O 1
ATOM 1719 N N . LYS A 1 220 ? 9.465 -0.292 -63.292 1.00 53.88 220 LYS A N 1
ATOM 1720 C CA . LYS A 1 220 ? 8.446 -0.913 -62.433 1.00 53.88 220 LYS A CA 1
ATOM 1721 C C . LYS A 1 220 ? 7.051 -1.192 -63.035 1.00 53.88 220 LYS A C 1
ATOM 1723 O O . LYS A 1 220 ? 6.186 -1.565 -62.249 1.00 53.88 220 LYS A O 1
ATOM 1728 N N . PRO A 1 221 ? 6.790 -1.128 -64.358 1.00 44.12 221 PRO A N 1
ATOM 1729 C CA . PRO A 1 221 ? 5.582 -1.746 -64.915 1.00 44.12 221 PRO A CA 1
ATOM 1730 C C . PRO A 1 221 ? 5.816 -3.131 -65.556 1.00 44.12 221 PRO A C 1
ATOM 1732 O O . PRO A 1 221 ? 4.865 -3.893 -65.681 1.00 44.12 221 PRO A O 1
ATOM 1735 N N . GLU A 1 222 ? 7.053 -3.509 -65.909 1.00 43.62 222 GLU A N 1
ATOM 1736 C CA . GLU A 1 222 ? 7.338 -4.774 -66.629 1.00 43.62 222 GLU A CA 1
ATOM 1737 C C . GLU A 1 222 ? 7.741 -5.945 -65.710 1.00 43.62 222 GLU A C 1
ATOM 1739 O O . GLU A 1 222 ? 7.420 -7.098 -65.995 1.00 43.62 222 GLU A O 1
ATOM 1744 N N . LEU A 1 223 ? 8.341 -5.678 -64.542 1.00 47.84 223 LEU A N 1
ATOM 1745 C CA . LEU A 1 223 ? 8.611 -6.725 -63.539 1.00 47.84 223 LEU A CA 1
ATOM 1746 C C . LEU A 1 223 ? 7.329 -7.249 -62.865 1.00 47.84 223 LEU A C 1
ATOM 1748 O O . LEU A 1 223 ? 7.323 -8.361 -62.346 1.00 47.84 223 LEU A O 1
ATOM 1752 N N . ALA A 1 224 ? 6.228 -6.491 -62.920 1.00 45.28 224 ALA A N 1
ATOM 1753 C CA . ALA A 1 224 ? 4.922 -6.930 -62.426 1.00 45.28 224 ALA A CA 1
ATOM 1754 C C . ALA A 1 224 ? 4.174 -7.847 -63.414 1.00 45.28 224 ALA A C 1
ATOM 1756 O O . ALA A 1 224 ? 3.302 -8.594 -62.987 1.00 45.28 224 ALA A O 1
ATOM 1757 N N . ARG A 1 225 ? 4.511 -7.828 -64.716 1.00 43.66 225 ARG A N 1
ATOM 1758 C CA . ARG A 1 225 ? 3.915 -8.732 -65.718 1.00 43.66 225 ARG A CA 1
ATOM 1759 C C . ARG A 1 225 ? 4.732 -10.003 -65.940 1.00 43.66 225 ARG A C 1
ATOM 1761 O O . ARG A 1 225 ? 4.133 -11.062 -66.084 1.00 43.66 225 ARG A O 1
ATOM 1768 N N . LYS A 1 226 ? 6.067 -9.948 -65.856 1.00 42.50 226 LYS A N 1
ATOM 1769 C CA . LYS A 1 226 ? 6.904 -11.161 -65.951 1.00 42.50 226 LYS A CA 1
ATOM 1770 C C . LYS A 1 226 ? 6.855 -12.063 -64.711 1.00 42.50 226 LYS A C 1
ATOM 1772 O O . LYS A 1 226 ? 6.999 -13.270 -64.847 1.00 42.50 226 LYS A O 1
ATOM 1777 N N . ALA A 1 227 ? 6.540 -11.519 -63.533 1.00 44.47 227 ALA A N 1
ATOM 1778 C CA . ALA A 1 227 ? 6.288 -12.326 -62.334 1.00 44.47 227 ALA A CA 1
ATOM 1779 C C . ALA A 1 227 ? 4.934 -13.075 -62.355 1.00 44.47 227 ALA A C 1
ATOM 1781 O O . ALA A 1 227 ? 4.716 -13.948 -61.520 1.00 44.47 227 ALA A O 1
ATOM 1782 N N . VAL A 1 228 ? 4.027 -12.756 -63.291 1.00 48.47 228 VAL A N 1
ATOM 1783 C CA . VAL A 1 228 ? 2.711 -13.418 -63.416 1.00 48.47 228 VAL A CA 1
ATOM 1784 C C . VAL A 1 228 ? 2.757 -14.636 -64.354 1.00 48.47 228 VAL A C 1
ATOM 1786 O O . VAL A 1 228 ? 1.901 -15.507 -64.239 1.00 48.47 228 VAL A O 1
ATOM 1789 N N . GLU A 1 229 ? 3.775 -14.770 -65.213 1.00 47.47 229 GLU A N 1
ATOM 1790 C CA . GLU A 1 229 ? 3.896 -15.908 -66.148 1.00 47.47 229 GLU A CA 1
ATOM 1791 C C . GLU A 1 229 ? 4.932 -16.967 -65.712 1.00 47.47 229 GLU A C 1
ATOM 1793 O O . GLU A 1 229 ? 4.763 -18.144 -66.017 1.00 47.47 229 GLU A O 1
ATOM 1798 N N . GLU A 1 230 ? 5.937 -16.608 -64.901 1.00 41.34 230 GLU A N 1
ATOM 1799 C CA . GLU A 1 230 ? 6.874 -17.579 -64.289 1.00 41.34 230 GLU A CA 1
ATOM 1800 C C . GLU A 1 230 ? 6.370 -18.182 -62.958 1.00 41.34 230 GLU A C 1
ATOM 1802 O O . GLU A 1 230 ? 7.018 -19.053 -62.384 1.00 41.34 230 GLU A O 1
ATOM 1807 N N . GLY A 1 231 ? 5.190 -17.774 -62.473 1.00 45.34 231 GLY A N 1
ATOM 1808 C CA . GLY A 1 231 ? 4.592 -18.269 -61.223 1.00 45.34 231 GLY A CA 1
ATOM 1809 C C . GLY A 1 231 ? 3.687 -19.506 -61.347 1.00 45.34 231 GLY A C 1
ATOM 1810 O O . GLY A 1 231 ? 3.174 -19.970 -60.332 1.00 45.34 231 GLY A O 1
ATOM 1811 N N . ILE A 1 232 ? 3.454 -20.044 -62.553 1.00 45.50 232 ILE A N 1
ATOM 1812 C CA . ILE A 1 232 ? 2.482 -21.141 -62.778 1.00 45.50 232 ILE A CA 1
ATOM 1813 C C . ILE A 1 232 ? 3.132 -22.544 -62.813 1.00 45.50 232 ILE A C 1
ATOM 1815 O O . ILE A 1 232 ? 2.426 -23.548 -62.811 1.00 45.50 232 ILE A O 1
ATOM 1819 N N . ASN A 1 233 ? 4.461 -22.676 -62.741 1.00 46.41 233 ASN A N 1
ATOM 1820 C CA . ASN A 1 233 ? 5.113 -23.993 -62.649 1.00 46.41 233 ASN A CA 1
ATOM 1821 C C . ASN A 1 233 ? 6.314 -23.995 -61.694 1.00 46.41 233 ASN A C 1
ATOM 1823 O O . ASN A 1 233 ? 7.452 -24.036 -62.137 1.00 46.41 233 ASN A O 1
ATOM 1827 N N . GLN A 1 234 ? 6.064 -24.005 -60.381 1.00 39.75 234 GLN A N 1
ATOM 1828 C CA . GLN A 1 234 ? 6.918 -24.738 -59.439 1.00 39.75 234 GLN A CA 1
ATOM 1829 C C . GLN A 1 234 ? 6.170 -24.979 -58.116 1.00 39.75 234 GLN A C 1
ATOM 1831 O O . GLN A 1 234 ? 5.946 -24.064 -57.332 1.00 39.75 234 GLN A O 1
ATOM 1836 N N . GLY A 1 235 ? 5.836 -26.244 -57.853 1.00 36.44 235 GLY A N 1
ATOM 1837 C CA . GLY A 1 235 ? 5.869 -26.803 -56.499 1.00 36.44 235 GLY A CA 1
ATOM 1838 C C . GLY A 1 235 ? 4.726 -26.459 -55.547 1.00 36.44 235 GLY A C 1
ATOM 1839 O O . GLY A 1 235 ? 4.919 -25.776 -54.548 1.00 36.44 235 GLY A O 1
ATOM 1840 N N . ARG A 1 236 ? 3.569 -27.083 -55.775 1.00 39.09 236 ARG A N 1
ATOM 1841 C CA . ARG A 1 236 ? 2.640 -27.475 -54.707 1.00 39.09 236 ARG A CA 1
ATOM 1842 C C . ARG A 1 236 ? 3.371 -28.384 -53.711 1.00 39.09 236 ARG A C 1
ATOM 1844 O O . ARG A 1 236 ? 3.750 -29.478 -54.106 1.00 39.09 236 ARG A O 1
ATOM 1851 N N . PHE A 1 237 ? 3.500 -27.977 -52.450 1.00 33.91 237 PHE A N 1
ATOM 1852 C CA . PHE A 1 237 ? 3.575 -28.903 -51.313 1.00 33.91 237 PHE A CA 1
ATOM 1853 C C . PHE A 1 237 ? 2.903 -28.270 -50.091 1.00 33.91 237 PHE A C 1
ATOM 1855 O O . PHE A 1 237 ? 3.444 -27.391 -49.424 1.00 33.91 237 PHE A O 1
ATOM 1862 N N . ASP A 1 238 ? 1.673 -28.726 -49.866 1.00 36.47 238 ASP A N 1
ATOM 1863 C CA . ASP A 1 238 ? 0.872 -28.522 -48.667 1.00 36.47 238 ASP A CA 1
ATOM 1864 C C . ASP A 1 238 ? 1.468 -29.273 -47.462 1.00 36.47 238 ASP A C 1
ATOM 1866 O O . ASP A 1 238 ? 1.934 -30.402 -47.591 1.00 36.47 238 ASP A O 1
ATOM 1870 N N . GLY A 1 239 ? 1.332 -28.671 -46.279 1.00 35.12 239 GLY A N 1
ATOM 1871 C CA . GLY A 1 239 ? 0.737 -29.346 -45.119 1.00 35.12 239 GLY A CA 1
ATOM 1872 C C . GLY A 1 239 ? 1.533 -30.432 -44.381 1.00 35.12 239 GLY A C 1
ATOM 1873 O O . GLY A 1 239 ? 1.364 -31.617 -44.622 1.00 35.12 239 GLY A O 1
ATOM 1874 N N . ASN A 1 240 ? 2.263 -30.002 -43.349 1.00 37.84 240 ASN A N 1
ATOM 1875 C CA . ASN A 1 240 ? 2.060 -30.403 -41.946 1.00 37.84 240 ASN A CA 1
ATOM 1876 C C . ASN A 1 240 ? 1.786 -31.895 -41.616 1.00 37.84 240 ASN A C 1
ATOM 1878 O O . ASN A 1 240 ? 0.626 -32.291 -41.643 1.00 37.84 240 ASN A O 1
ATOM 1882 N N . VAL A 1 241 ? 2.782 -32.650 -41.107 1.00 39.97 241 VAL A N 1
ATOM 1883 C CA . VAL A 1 241 ? 2.560 -33.773 -40.158 1.00 39.97 241 VAL A CA 1
ATOM 1884 C C . VAL A 1 241 ? 3.740 -33.951 -39.171 1.00 39.97 241 VAL A C 1
ATOM 1886 O O . VAL A 1 241 ? 4.887 -34.134 -39.560 1.00 39.97 241 VAL A O 1
ATOM 1889 N N . VAL A 1 242 ? 3.371 -33.869 -37.888 1.00 45.09 242 VAL A N 1
ATOM 1890 C CA . VAL A 1 242 ? 3.910 -34.340 -36.586 1.00 45.09 242 VAL A CA 1
ATOM 1891 C C . VAL A 1 242 ? 5.078 -35.365 -36.571 1.00 45.09 242 VAL A C 1
ATOM 1893 O O . VAL A 1 242 ? 5.067 -36.299 -37.369 1.00 45.09 242 VAL A O 1
ATOM 1896 N N . PRO A 1 243 ? 6.014 -35.299 -35.590 1.00 47.22 243 PRO A N 1
ATOM 1897 C CA . PRO A 1 243 ? 7.024 -36.335 -35.355 1.00 47.22 243 PRO A CA 1
ATOM 1898 C C . PRO A 1 243 ? 6.568 -37.364 -34.302 1.00 47.22 243 PRO A C 1
ATOM 1900 O O . PRO A 1 243 ? 6.272 -36.970 -33.176 1.00 47.22 243 PRO A O 1
ATOM 1903 N N . ASP A 1 244 ? 6.587 -38.670 -34.605 1.00 35.03 244 ASP A N 1
ATOM 1904 C CA . ASP A 1 244 ? 6.825 -39.691 -33.567 1.00 35.03 244 ASP A CA 1
ATOM 1905 C C . ASP A 1 244 ? 7.243 -41.080 -34.107 1.00 35.03 244 ASP A C 1
ATOM 1907 O O . ASP A 1 244 ? 6.639 -41.611 -35.033 1.00 35.03 244 ASP A O 1
ATOM 1911 N N . LYS A 1 245 ? 8.246 -41.643 -33.415 1.00 41.62 245 LYS A N 1
ATOM 1912 C CA . LYS A 1 245 ? 8.653 -43.052 -33.192 1.00 41.62 245 LYS A CA 1
ATOM 1913 C C . LYS A 1 245 ? 8.873 -44.058 -34.336 1.00 41.62 245 LYS A C 1
ATOM 1915 O O . LYS A 1 245 ? 7.949 -44.498 -35.007 1.00 41.62 245 LYS A O 1
ATOM 1920 N N . GLY A 1 246 ? 10.082 -44.641 -34.307 1.00 33.81 246 GLY A N 1
ATOM 1921 C CA . GLY A 1 246 ? 10.325 -46.041 -34.686 1.00 33.81 246 GLY A CA 1
ATOM 1922 C C . GLY A 1 246 ? 11.790 -46.394 -34.988 1.00 33.81 246 GLY A C 1
ATOM 1923 O O . GLY A 1 246 ? 12.209 -46.310 -36.133 1.00 33.81 246 GLY A O 1
ATOM 1924 N N . LEU A 1 247 ? 12.558 -46.832 -33.978 1.00 42.53 247 LEU A N 1
ATOM 1925 C CA . LEU A 1 247 ? 13.707 -47.761 -34.144 1.00 42.53 247 LEU A CA 1
ATOM 1926 C C . LEU A 1 247 ? 13.194 -49.121 -34.709 1.00 42.53 247 LEU A C 1
ATOM 1928 O O . LEU A 1 247 ? 11.986 -49.333 -34.576 1.00 42.53 247 LEU A O 1
ATOM 1932 N N . PRO A 1 248 ? 14.014 -50.103 -35.190 1.00 46.66 248 PRO A N 1
ATOM 1933 C CA . PRO A 1 248 ? 15.459 -50.310 -34.950 1.00 46.66 248 PRO A CA 1
ATOM 1934 C C . PRO A 1 248 ? 16.318 -50.883 -36.131 1.00 46.66 248 PRO A C 1
ATOM 1936 O O . PRO A 1 248 ? 15.802 -51.273 -37.168 1.00 46.66 248 PRO A O 1
ATOM 1939 N N . LEU A 1 249 ? 17.641 -50.990 -35.882 1.00 43.88 249 LEU A N 1
ATOM 1940 C CA . LEU A 1 249 ? 18.616 -52.035 -36.303 1.00 43.88 249 LEU A CA 1
ATOM 1941 C C . LEU A 1 249 ? 18.716 -52.469 -37.788 1.00 43.88 249 LEU A C 1
ATOM 1943 O O . LEU A 1 249 ? 17.836 -53.173 -38.259 1.00 43.88 249 LEU A O 1
ATOM 1947 N N . GLN A 1 250 ? 19.890 -52.286 -38.423 1.00 37.06 250 GLN A N 1
ATOM 1948 C CA . GLN A 1 250 ? 20.823 -53.391 -38.761 1.00 37.06 250 GLN A CA 1
ATOM 1949 C C . GLN A 1 250 ? 22.128 -52.897 -39.430 1.00 37.06 250 GLN A C 1
ATOM 1951 O O . GLN A 1 250 ? 22.109 -52.127 -40.384 1.00 37.06 250 GLN A O 1
ATOM 1956 N N . GLN A 1 251 ? 23.256 -53.384 -38.909 1.00 49.62 251 GLN A N 1
ATOM 1957 C CA . GLN A 1 251 ? 24.581 -53.485 -39.549 1.00 49.62 251 GLN A CA 1
ATOM 1958 C C . GLN A 1 251 ? 24.542 -54.565 -40.657 1.00 49.62 251 GLN A C 1
ATOM 1960 O O . GLN A 1 251 ? 23.665 -55.429 -40.579 1.00 49.62 251 GLN A O 1
ATOM 1965 N N . PRO A 1 252 ? 25.448 -54.572 -41.660 1.00 49.69 252 PRO A N 1
ATOM 1966 C CA . PRO A 1 252 ? 26.822 -55.107 -41.503 1.00 49.69 252 PRO A CA 1
ATOM 1967 C C . PRO A 1 252 ? 27.901 -54.256 -42.231 1.00 49.69 252 PRO A C 1
ATOM 1969 O O . PRO A 1 252 ? 27.609 -53.587 -43.212 1.00 49.69 252 PRO A O 1
ATOM 1972 N N . MET A 1 253 ? 29.086 -54.026 -41.649 1.00 45.03 253 MET A N 1
ATOM 1973 C CA . MET A 1 253 ? 30.353 -54.789 -41.784 1.00 45.03 253 MET A CA 1
ATOM 1974 C C . MET A 1 253 ? 30.883 -54.997 -43.219 1.00 45.03 253 MET A C 1
ATOM 1976 O O . MET A 1 253 ? 30.307 -55.786 -43.962 1.00 45.03 253 MET A O 1
ATOM 1980 N N . HIS A 1 254 ? 32.010 -54.337 -43.537 1.00 38.03 254 HIS A N 1
ATOM 1981 C CA . HIS A 1 254 ? 33.325 -54.885 -43.965 1.00 38.03 254 HIS A CA 1
ATOM 1982 C C . HIS A 1 254 ? 34.081 -53.851 -44.826 1.00 38.03 254 HIS A C 1
ATOM 1984 O O . HIS A 1 254 ? 33.513 -53.294 -45.758 1.00 38.03 254 HIS A O 1
ATOM 1990 N N . ASP A 1 255 ? 35.200 -53.344 -44.299 1.00 49.66 255 ASP A N 1
ATOM 1991 C CA . ASP A 1 255 ? 36.603 -53.632 -44.680 1.00 49.66 255 ASP A CA 1
ATOM 1992 C C . ASP A 1 255 ? 37.069 -52.837 -45.903 1.00 49.66 255 ASP A C 1
ATOM 1994 O O . ASP A 1 255 ? 36.432 -52.884 -46.945 1.00 49.66 255 ASP A O 1
ATOM 1998 N N . GLU A 1 256 ? 38.180 -52.111 -45.742 1.00 51.62 256 GLU A N 1
ATOM 1999 C CA . GLU A 1 256 ? 39.386 -52.185 -46.585 1.00 51.62 256 GLU A CA 1
ATOM 2000 C C . GLU A 1 256 ? 40.497 -51.327 -45.937 1.00 51.62 256 GLU A C 1
ATOM 2002 O O . GLU A 1 256 ? 40.334 -50.121 -45.755 1.00 51.62 256 GLU A O 1
ATOM 2007 N N . LEU A 1 257 ? 41.563 -52.036 -45.537 1.00 43.25 257 LEU A N 1
ATOM 2008 C CA . LEU A 1 257 ? 43.005 -51.710 -45.535 1.00 43.25 257 LEU A CA 1
ATOM 2009 C C . LEU A 1 257 ? 43.501 -50.328 -45.065 1.00 43.25 257 LEU A C 1
ATOM 2011 O O . LEU A 1 257 ? 43.337 -49.323 -45.790 1.00 43.25 257 LEU A O 1
#

Sequence (257 aa):
MEETKIKNSLPRLNGLAQDGLALLNSLQFNLDLLAPQLPTDEEVQSAKAILETWKSQSQSLRLSLRNANLQAKDNMRKTTQKERELLLGGGEESTVRRRNLQTKAGMTSAAESITESLRRSRQLMVQEVERSTNTLMTFEESTGVLKKAESEYKGHKSLLSRTRNLLSTMQRHDVIDRVILVVGFLLFSFAVLYVVSKRIGILKLQRTITAAIRAGMAGKPELARKAVEEGINQGRFDGNVVPDKGLPLQQPMHDEL

Radius of gyration: 43.42 Å; Cα contacts (8 Å, |Δi|>4): 24; chains: 1; bounding box: 90×73×120 Å

Mean predicted aligned error: 21.66 Å